Protein AF-A0A016TTK6-F1 (afdb_monomer)

Solvent-accessible surface area (backbone atoms only — not comparable to 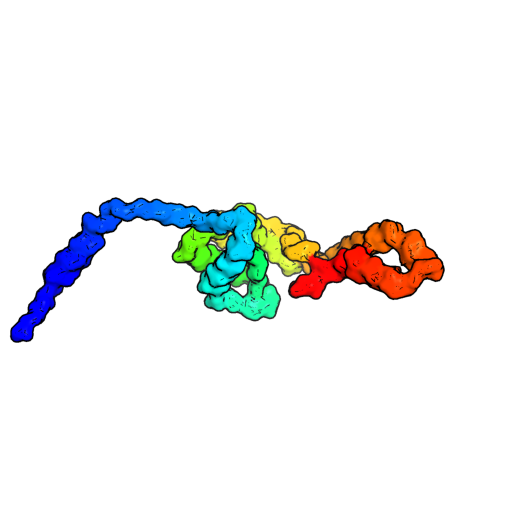full-atom values): 11763 Å² total; per-residue (Å²): 141,78,85,83,55,77,64,60,61,52,52,56,54,52,57,65,70,74,69,81,76,89,67,86,77,77,75,75,65,89,67,65,57,86,89,49,88,56,37,64,57,54,50,52,54,50,48,46,70,71,36,60,89,72,64,50,72,77,89,38,39,48,80,53,92,94,48,74,49,79,58,59,96,44,70,69,56,38,38,53,50,54,46,52,50,39,59,48,36,46,75,74,76,40,80,76,58,57,94,78,44,65,45,69,61,72,50,87,80,67,96,75,80,50,59,54,96,85,42,74,42,49,79,42,64,62,49,78,54,84,87,34,62,51,35,24,75,61,52,58,63,63,46,53,49,52,31,51,52,51,19,50,55,43,42,64,76,45,38,75,61,66,72,34,87,87,49,56,67,73,56,42,51,50,48,40,59,70,58,25,46,48,54,59,43,60,69,76,74,130

InterPro domains:
  IPR000477 Reverse transcriptase domain [PF00078] (32-104)
  IPR000477 Reverse transcriptase domain [PS50878] (1-130)
  IPR043128 Reverse transcriptase/Diguanylate cyclase domain [G3DSA:3.30.70.270] (6-109)
  IPR043502 DNA/RNA polymerase superfamily [SSF56672] (23-147)

Nearest PDB structures (foldseek):
  4b3p-assembly1_B  TM=3.416E-01  e=9.381E-02  Human immunodeficiency virus 1
  1lwf-assembly1_B  TM=3.401E-01  e=4.722E-01  Human immunodeficiency virus 1

Organism: NCBI:txid53326

pLDDT: mean 76.01, std 19.0, range [24.61, 95.94]

Radius of gyration: 26.48 Å; Cα contacts (8 Å, |Δi|>4): 141; chains: 1; bounding box: 95×48×54 Å

Foldseek 3Di:
DDDDDPVVVVVVVVVVVPPPDDDPPPPPPVPQPPPDPCSQVVQVVVCCVLCVVVDDDPPAWDDDRPDIDGDDPDLVVVLVSVQVSQVSCVVVVHHDPQAPDEDAAAADDDPDFHAHVNDTRHYDQWDADQNFIQGSPRDCVVVLVVLVVVLVVQCVVCVVQLVDPPHDPVVNVVSCVVTRVCSNCSPVPD

Structure (mmCIF, N/CA/C/O backbone):
data_AF-A0A016TTK6-F1
#
_entry.id   AF-A0A016TTK6-F1
#
loop_
_atom_site.group_PDB
_atom_site.id
_atom_site.type_symbol
_atom_site.label_atom_id
_atom_site.label_alt_id
_atom_site.label_comp_id
_atom_site.label_asym_id
_atom_site.label_entity_id
_atom_site.label_seq_id
_atom_site.pdbx_PDB_ins_code
_atom_site.Cartn_x
_atom_site.Cartn_y
_atom_site.Cartn_z
_atom_site.occupancy
_atom_site.B_iso_or_equiv
_atom_site.auth_seq_id
_atom_site.auth_comp_id
_atom_site.auth_asym_id
_atom_site.auth_atom_id
_atom_site.pdbx_PDB_model_num
ATOM 1 N N . MET A 1 1 ? -65.759 -17.285 -0.476 1.00 34.97 1 MET A N 1
ATOM 2 C CA . MET A 1 1 ? -65.028 -18.494 -0.915 1.00 34.97 1 MET A CA 1
ATOM 3 C C . MET A 1 1 ? -63.624 -18.065 -1.312 1.00 34.97 1 MET A C 1
ATOM 5 O O . MET A 1 1 ? -63.510 -17.327 -2.272 1.00 34.97 1 MET A O 1
ATOM 9 N N . GLY A 1 2 ? -62.535 -18.364 -0.618 1.00 39.97 2 GLY A N 1
ATOM 10 C CA . GLY A 1 2 ? -62.307 -18.887 0.724 1.00 39.97 2 GLY A CA 1
ATOM 11 C C . GLY A 1 2 ? -60.915 -18.378 1.120 1.00 39.97 2 GLY A C 1
ATOM 12 O O . GLY A 1 2 ? -59.979 -18.505 0.336 1.00 39.97 2 GLY A O 1
ATOM 13 N N . ALA A 1 3 ? -60.813 -17.704 2.264 1.00 37.66 3 ALA A N 1
ATOM 14 C CA . ALA A 1 3 ? -59.553 -17.188 2.781 1.00 37.66 3 ALA A CA 1
ATOM 15 C C . ALA A 1 3 ? -58.731 -18.362 3.329 1.00 37.66 3 ALA A C 1
ATOM 17 O O . ALA A 1 3 ? -59.183 -19.034 4.256 1.00 37.66 3 ALA A O 1
ATOM 18 N N . ALA A 1 4 ? -57.555 -18.617 2.753 1.00 43.00 4 ALA A N 1
ATOM 19 C CA . ALA A 1 4 ? -56.589 -19.548 3.326 1.00 43.00 4 ALA A CA 1
ATOM 20 C C . ALA A 1 4 ? -56.131 -18.991 4.681 1.00 43.00 4 ALA A C 1
ATOM 22 O O . ALA A 1 4 ? -55.687 -17.844 4.786 1.00 43.00 4 ALA A O 1
ATOM 23 N N . SER A 1 5 ? -56.322 -19.780 5.733 1.00 52.12 5 SER A N 1
ATOM 24 C CA . SER A 1 5 ? -56.024 -19.375 7.104 1.00 52.12 5 SER A CA 1
ATOM 25 C C . SER A 1 5 ? -54.513 -19.413 7.358 1.00 52.12 5 SER A C 1
ATOM 27 O O . SER A 1 5 ? -53.790 -20.229 6.787 1.00 52.12 5 SER A O 1
ATOM 29 N N . LEU A 1 6 ? -54.022 -18.544 8.248 1.00 48.81 6 LEU A N 1
ATOM 30 C CA . LEU A 1 6 ? -52.603 -18.410 8.622 1.00 48.81 6 LEU A CA 1
ATOM 31 C C . LEU A 1 6 ? -51.942 -19.727 9.100 1.00 48.81 6 LEU A C 1
ATOM 33 O O . LEU A 1 6 ? -50.715 -19.813 9.139 1.00 48.81 6 LEU A O 1
ATOM 37 N N . GLN A 1 7 ? -52.731 -20.763 9.403 1.00 49.50 7 GLN A N 1
ATOM 38 C CA . GLN A 1 7 ? -52.254 -22.112 9.716 1.00 49.50 7 GLN A CA 1
ATOM 39 C C . GLN A 1 7 ? -51.696 -22.866 8.493 1.00 49.50 7 GLN A C 1
ATOM 41 O O . GLN A 1 7 ? -50.654 -23.510 8.620 1.00 49.50 7 GLN A O 1
ATOM 46 N N . GLU A 1 8 ? -52.282 -22.723 7.298 1.00 47.78 8 GLU A N 1
ATOM 47 C CA . GLU A 1 8 ? -51.796 -23.405 6.080 1.00 47.78 8 GLU A CA 1
ATOM 48 C C . GLU A 1 8 ? -50.446 -22.842 5.599 1.00 47.78 8 GLU A C 1
ATOM 50 O O . GLU A 1 8 ? -49.564 -23.587 5.164 1.00 47.78 8 GLU A O 1
ATOM 55 N N . CYS A 1 9 ? -50.221 -21.533 5.760 1.00 48.06 9 CYS A N 1
ATOM 56 C CA . CYS A 1 9 ? -48.932 -20.904 5.451 1.00 48.06 9 CYS A CA 1
ATOM 57 C C . CYS A 1 9 ? -47.811 -21.357 6.405 1.00 48.06 9 CYS A C 1
ATOM 59 O O . CYS A 1 9 ? -46.649 -21.462 5.998 1.00 48.06 9 CYS A O 1
ATOM 61 N N . HIS A 1 10 ? -48.142 -21.667 7.663 1.00 47.47 10 HIS A N 1
ATOM 62 C CA . HIS A 1 10 ? -47.164 -22.137 8.643 1.00 47.47 10 HIS A CA 1
ATOM 63 C C . HIS A 1 10 ? -46.780 -23.611 8.413 1.00 47.47 10 HIS A C 1
ATOM 65 O O . HIS A 1 10 ? -45.607 -23.977 8.546 1.00 47.47 10 HIS A O 1
ATOM 71 N N . GLU A 1 11 ? -47.723 -24.448 7.967 1.00 46.72 11 GLU A N 1
ATOM 72 C CA . GLU A 1 11 ? -47.451 -25.844 7.599 1.00 46.72 11 GLU A CA 1
ATOM 73 C C . GLU A 1 11 ? -46.645 -25.977 6.298 1.00 46.72 11 GLU A C 1
ATOM 75 O O . GLU A 1 11 ? -45.729 -26.803 6.229 1.00 46.72 11 GLU A O 1
ATOM 80 N N . LEU A 1 12 ? -46.876 -25.115 5.300 1.00 48.19 12 LEU A N 1
ATOM 81 C CA . LEU A 1 12 ? -46.060 -25.076 4.077 1.00 48.19 12 LEU A CA 1
ATOM 82 C C . LEU A 1 12 ? -44.612 -24.625 4.351 1.00 48.19 12 LEU A C 1
ATOM 84 O O . LEU A 1 12 ? -43.673 -25.156 3.751 1.00 48.19 12 LEU A O 1
ATOM 88 N N . SER A 1 13 ? -44.405 -23.718 5.313 1.00 42.78 13 SER A N 1
ATOM 89 C CA . SER A 1 13 ? -43.069 -23.265 5.736 1.00 42.78 13 SER A CA 1
ATOM 90 C C . SER A 1 13 ? -42.308 -24.334 6.542 1.00 42.78 13 SER A C 1
ATOM 92 O O . SER A 1 13 ? -41.108 -24.546 6.341 1.00 42.78 13 SER A O 1
ATOM 94 N N . GLN A 1 14 ? -43.007 -25.102 7.388 1.00 44.16 14 GLN A N 1
ATOM 95 C CA . GLN A 1 14 ? -42.432 -26.237 8.129 1.00 44.16 14 GLN A CA 1
ATOM 96 C C . GLN A 1 14 ? -42.119 -27.438 7.219 1.00 44.16 14 GLN A C 1
ATOM 98 O O . GLN A 1 14 ? -41.091 -28.097 7.397 1.00 44.16 14 GLN A O 1
ATOM 103 N N . LYS A 1 15 ? -42.945 -27.702 6.196 1.00 43.34 15 LYS A N 1
ATOM 104 C CA . LYS A 1 15 ? -42.727 -28.805 5.243 1.00 43.34 15 LYS A CA 1
ATOM 105 C C . LYS A 1 15 ? -41.562 -28.535 4.283 1.00 43.34 15 LYS A C 1
ATOM 107 O O . LYS A 1 15 ? -40.856 -29.471 3.913 1.00 43.34 15 LYS A O 1
ATOM 112 N N . ARG A 1 16 ? -41.269 -27.263 3.977 1.00 38.03 16 ARG A N 1
ATOM 113 C CA . ARG A 1 16 ? -40.066 -26.854 3.225 1.00 38.03 16 ARG A CA 1
ATOM 114 C C . ARG A 1 16 ? -38.772 -26.959 4.047 1.00 38.03 16 ARG A C 1
ATOM 116 O O . ARG A 1 16 ? -37.702 -27.098 3.465 1.00 38.03 16 ARG A O 1
ATOM 123 N N . ARG A 1 17 ? -38.862 -26.960 5.387 1.00 41.47 17 ARG A N 1
ATOM 124 C CA . ARG A 1 17 ? -37.717 -27.125 6.308 1.00 41.47 17 ARG A CA 1
ATOM 125 C C . ARG A 1 17 ? -37.327 -28.578 6.610 1.00 41.47 17 ARG A C 1
ATOM 127 O O . ARG A 1 17 ? -36.250 -28.786 7.154 1.00 41.47 17 ARG A O 1
ATOM 134 N N . ARG A 1 18 ? -38.140 -29.587 6.266 1.00 40.16 18 ARG A N 1
ATOM 135 C CA . ARG A 1 18 ? -37.836 -31.005 6.577 1.00 40.16 18 ARG A CA 1
ATOM 136 C C . ARG A 1 18 ? -37.354 -31.860 5.403 1.00 40.16 18 ARG A C 1
ATOM 138 O O . ARG A 1 18 ? -37.115 -33.041 5.609 1.00 40.16 18 ARG A O 1
ATOM 145 N N . ASN A 1 19 ? -37.160 -31.291 4.212 1.00 34.53 19 ASN A N 1
ATOM 146 C CA . ASN A 1 19 ? -36.760 -32.065 3.026 1.00 34.53 19 ASN A CA 1
ATOM 147 C C . ASN A 1 19 ? -35.526 -31.518 2.282 1.00 34.53 19 ASN A C 1
ATOM 149 O O . ASN A 1 19 ? -35.377 -31.732 1.084 1.00 34.53 19 ASN A O 1
ATOM 153 N N . ILE A 1 20 ? -34.625 -30.833 2.996 1.00 41.88 20 ILE A N 1
ATOM 154 C CA . ILE A 1 20 ? -33.291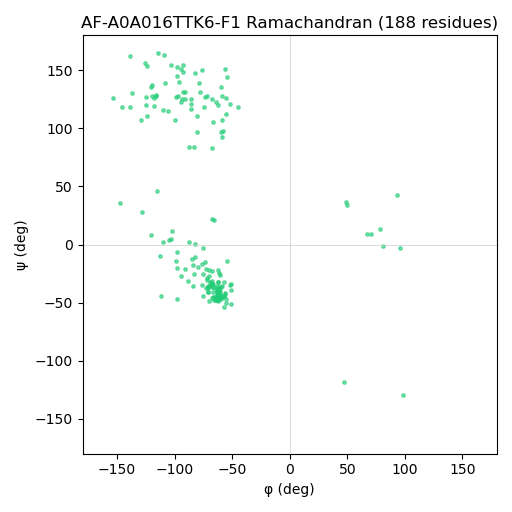 -30.447 2.492 1.00 41.88 20 ILE A CA 1
ATOM 155 C C . ILE A 1 20 ? -32.217 -31.174 3.317 1.00 41.88 20 ILE A C 1
ATOM 157 O O . ILE A 1 20 ? -31.246 -30.600 3.794 1.00 41.88 20 ILE A O 1
ATOM 161 N N . SER A 1 21 ? -32.418 -32.471 3.535 1.00 45.78 21 SER A N 1
ATOM 162 C CA . SER A 1 21 ? -31.330 -33.389 3.849 1.00 45.78 21 SER A CA 1
ATOM 163 C C . SER A 1 21 ? -31.269 -34.392 2.701 1.00 45.78 21 SER A C 1
ATOM 165 O O . SER A 1 21 ? -32.289 -34.964 2.327 1.00 45.78 21 SER A O 1
ATOM 167 N N . ARG A 1 22 ? -30.071 -34.578 2.132 1.00 40.69 22 ARG A N 1
ATOM 168 C CA . ARG A 1 22 ? -29.744 -35.386 0.932 1.00 40.69 22 ARG A CA 1
ATOM 169 C C . ARG A 1 22 ? -29.727 -34.665 -0.419 1.00 40.69 22 ARG A C 1
ATOM 171 O O . ARG A 1 22 ? -30.096 -35.238 -1.438 1.00 40.69 22 ARG A O 1
ATOM 178 N N . GLN A 1 23 ? -29.153 -33.471 -0.456 1.00 37.69 23 GLN A N 1
ATOM 179 C CA . GLN A 1 23 ? -28.288 -33.128 -1.587 1.00 37.69 23 GLN A CA 1
ATOM 180 C C . GLN A 1 23 ? -26.853 -33.111 -1.063 1.00 37.69 23 GLN A C 1
ATOM 182 O O . GLN A 1 23 ? -26.659 -32.683 0.079 1.00 37.69 23 GLN A O 1
ATOM 187 N N . PRO A 1 24 ? -25.858 -33.626 -1.807 1.00 29.09 24 PRO A N 1
ATOM 188 C CA . PRO A 1 24 ? -24.474 -33.412 -1.430 1.00 29.09 24 PRO A CA 1
ATOM 189 C C . PRO A 1 24 ? -24.276 -31.899 -1.411 1.00 29.09 24 PRO A C 1
ATOM 191 O O . PRO A 1 24 ? -24.304 -31.251 -2.456 1.00 29.09 24 PRO A O 1
ATOM 194 N N . CYS A 1 25 ? -24.160 -31.331 -0.208 1.00 32.59 25 CYS A N 1
ATOM 195 C CA . CYS A 1 25 ? -23.625 -29.997 -0.032 1.00 32.59 25 CYS A CA 1
ATOM 196 C C . CYS A 1 25 ? -22.235 -30.050 -0.652 1.00 32.59 25 CYS A C 1
ATOM 198 O O . CYS A 1 25 ? -21.294 -30.553 -0.040 1.00 32.59 25 CYS A O 1
ATOM 200 N N . LEU A 1 26 ? -2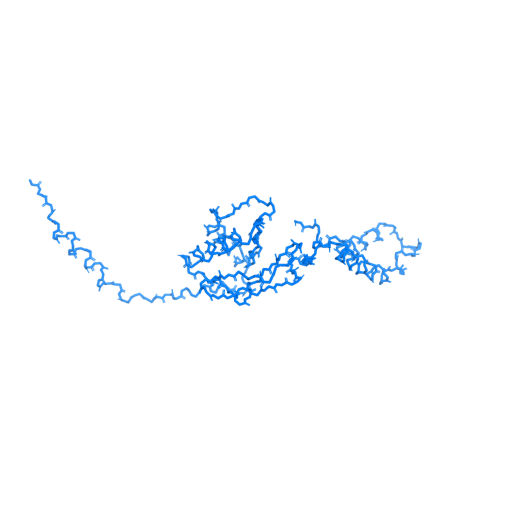2.132 -29.592 -1.898 1.00 26.84 26 LEU A N 1
ATOM 201 C CA . LEU A 1 26 ? -20.875 -29.140 -2.450 1.00 26.84 26 LEU A CA 1
ATOM 202 C C . LEU A 1 26 ? -20.459 -27.998 -1.535 1.00 26.84 26 LEU A C 1
ATOM 204 O O . LEU A 1 26 ? -20.983 -26.888 -1.597 1.00 26.84 26 LEU A O 1
ATOM 208 N N . MET A 1 27 ? -19.609 -28.353 -0.582 1.00 24.61 27 MET A N 1
ATOM 209 C CA . MET A 1 27 ? -18.861 -27.441 0.245 1.00 24.61 27 MET A CA 1
ATOM 210 C C . MET A 1 27 ? -18.040 -26.609 -0.738 1.00 24.61 27 MET A C 1
ATOM 212 O O . MET A 1 27 ? -16.987 -27.041 -1.191 1.00 24.61 27 MET A O 1
ATOM 216 N N . PHE A 1 28 ? -18.578 -25.458 -1.150 1.00 25.95 28 PHE A N 1
ATOM 217 C CA . PHE A 1 28 ? -17.794 -24.414 -1.789 1.00 25.95 28 PHE A CA 1
ATOM 218 C C . PHE A 1 28 ? -16.855 -23.894 -0.703 1.00 25.95 28 PHE A C 1
ATOM 220 O O . PHE A 1 28 ? -17.151 -22.939 0.012 1.00 25.95 28 PHE A O 1
ATOM 227 N N . THR A 1 29 ? -15.739 -24.595 -0.520 1.00 30.48 29 THR A N 1
ATOM 228 C CA . THR A 1 29 ? -14.529 -23.981 -0.007 1.00 30.48 29 THR A CA 1
ATOM 229 C C . THR A 1 29 ? -14.286 -22.769 -0.895 1.00 30.48 29 THR A C 1
ATOM 231 O O . THR A 1 29 ? -14.176 -22.882 -2.112 1.00 30.48 29 THR A O 1
ATOM 234 N N . TRP A 1 30 ? -14.253 -21.585 -0.300 1.00 40.53 30 TRP A N 1
ATOM 235 C CA . TRP A 1 30 ? -13.949 -20.307 -0.950 1.00 40.53 30 TRP A CA 1
ATOM 236 C C . TRP A 1 30 ? -12.495 -20.237 -1.465 1.00 40.53 30 TRP A C 1
ATOM 238 O O . TRP A 1 30 ? -11.953 -19.169 -1.731 1.00 40.53 30 TRP A O 1
ATOM 248 N N . GLU A 1 31 ? -11.861 -21.389 -1.661 1.00 40.06 31 GLU A N 1
ATOM 249 C CA . GLU A 1 31 ? -10.554 -21.548 -2.260 1.00 40.06 31 GLU A CA 1
ATOM 250 C C . GLU A 1 31 ? -10.732 -21.538 -3.772 1.00 40.06 31 GLU A C 1
ATOM 252 O O . GLU A 1 31 ? -10.864 -22.556 -4.452 1.00 40.06 31 GLU A O 1
ATOM 257 N N . VAL A 1 32 ? -10.780 -20.323 -4.299 1.00 57.81 32 VAL A N 1
ATOM 258 C CA . VAL A 1 32 ? -10.555 -20.055 -5.708 1.00 57.81 32 VAL A CA 1
ATOM 259 C C . VAL A 1 32 ? -9.320 -20.861 -6.152 1.00 57.81 32 VAL A C 1
ATOM 261 O O . VAL A 1 32 ? -8.233 -20.678 -5.605 1.00 57.81 32 VAL A O 1
ATOM 264 N N . HIS A 1 33 ? -9.487 -21.786 -7.107 1.00 59.31 33 HIS A N 1
ATOM 265 C CA . HIS A 1 33 ? -8.430 -22.723 -7.505 1.00 59.31 33 HIS A CA 1
ATOM 266 C C . HIS A 1 33 ? -7.175 -21.943 -7.916 1.00 59.31 33 HIS A C 1
ATOM 268 O O . HIS A 1 33 ? -7.187 -21.233 -8.934 1.00 59.31 33 HIS A O 1
ATOM 274 N N . GLN A 1 34 ? -6.101 -22.051 -7.126 1.00 61.09 34 GLN A N 1
ATOM 275 C CA . GLN A 1 34 ? -4.823 -21.434 -7.470 1.00 61.09 34 GLN A CA 1
ATOM 276 C C . GLN A 1 34 ? -4.360 -22.002 -8.819 1.00 61.09 34 GLN A C 1
ATOM 278 O O . GLN A 1 34 ? -4.375 -23.213 -9.041 1.00 61.09 34 GLN A O 1
ATOM 283 N N . GLY A 1 35 ? -4.035 -21.118 -9.764 1.00 70.19 35 GLY A N 1
ATOM 284 C CA . GLY A 1 35 ? -3.620 -21.491 -11.122 1.00 70.19 35 GLY A CA 1
ATOM 285 C C . GLY A 1 35 ? -4.717 -21.479 -12.194 1.00 70.19 35 GLY A C 1
ATOM 286 O O . GLY A 1 35 ? -4.403 -21.685 -13.363 1.00 70.19 35 GLY A O 1
ATOM 287 N N . SER A 1 36 ? -5.981 -21.196 -11.858 1.00 81.44 36 SER A N 1
ATOM 288 C CA . SER A 1 36 ? -6.994 -20.888 -12.881 1.00 81.44 36 SER A CA 1
ATOM 289 C C . SER A 1 36 ? -6.849 -19.442 -13.376 1.00 81.44 36 SER A C 1
ATOM 291 O O . SER A 1 36 ? -6.643 -18.521 -12.590 1.00 81.44 36 SER A O 1
ATOM 293 N N . ALA A 1 37 ? -6.990 -19.224 -14.687 1.00 81.38 37 ALA A N 1
ATOM 294 C CA . ALA A 1 37 ? -6.929 -17.886 -15.283 1.00 81.38 37 ALA A CA 1
ATOM 295 C C . ALA A 1 37 ? -8.152 -17.010 -14.937 1.00 81.38 37 ALA A C 1
ATOM 297 O O . ALA A 1 37 ? -8.072 -15.788 -15.001 1.00 81.38 37 ALA A O 1
ATOM 298 N N . LEU A 1 38 ? -9.281 -17.625 -14.561 1.00 84.50 38 LEU A N 1
ATOM 299 C CA . LEU A 1 38 ? -10.528 -16.921 -14.218 1.00 84.50 38 LEU A CA 1
ATOM 300 C C . LEU A 1 38 ? -10.631 -16.581 -12.732 1.00 84.50 38 LEU A C 1
ATOM 302 O O . LEU A 1 38 ? -11.374 -15.685 -12.343 1.00 84.50 38 LEU A O 1
ATOM 306 N N . SER A 1 39 ? -9.870 -17.297 -11.912 1.00 83.50 39 SER A N 1
ATOM 307 C CA . SER A 1 39 ? -9.818 -17.152 -10.465 1.00 83.50 39 SER A CA 1
ATOM 308 C C . SER A 1 39 ? -9.595 -15.700 -9.999 1.00 83.50 39 SER A C 1
ATOM 310 O O . SER A 1 39 ? -10.415 -15.208 -9.221 1.00 83.50 39 SER A O 1
ATOM 312 N N . PRO A 1 40 ? -8.584 -14.961 -10.507 1.00 81.69 40 PRO A N 1
ATOM 313 C CA . PRO A 1 40 ? -8.381 -13.561 -10.127 1.00 81.69 40 PRO A CA 1
ATOM 314 C C . PRO A 1 40 ? -9.542 -12.652 -10.543 1.00 81.69 40 PRO A C 1
ATOM 316 O O . PRO A 1 40 ? -9.933 -11.766 -9.792 1.00 81.69 40 PRO A O 1
ATOM 319 N N . PHE A 1 41 ? -10.124 -12.883 -11.723 1.00 82.06 41 PHE A N 1
ATOM 320 C CA . PHE A 1 41 ? -11.225 -12.066 -12.232 1.00 82.06 41 PHE A CA 1
ATOM 321 C C . PHE A 1 41 ? -12.491 -12.223 -11.383 1.00 82.06 41 PHE A C 1
ATOM 323 O O . PHE A 1 41 ? -13.112 -11.232 -11.005 1.00 82.06 41 PHE A O 1
ATOM 330 N N . LEU A 1 42 ? -12.844 -13.462 -11.030 1.00 84.62 42 LEU A N 1
ATOM 331 C CA . LEU A 1 42 ? -13.986 -13.736 -10.157 1.00 84.62 42 LEU A CA 1
ATOM 332 C C . LEU A 1 42 ? -13.783 -13.141 -8.764 1.00 84.62 42 LEU A C 1
ATOM 334 O O . LEU A 1 42 ? -14.711 -12.562 -8.207 1.00 84.62 42 LEU A O 1
ATOM 338 N N . PHE A 1 43 ? -12.565 -13.239 -8.231 1.00 82.12 43 PHE A N 1
ATOM 339 C CA . PHE A 1 43 ? -12.225 -12.641 -6.948 1.00 82.12 43 PHE A CA 1
ATOM 340 C C . PHE A 1 43 ? -12.392 -11.113 -6.967 1.00 82.12 43 PHE A C 1
ATOM 342 O O . PHE A 1 43 ? -13.034 -10.566 -6.074 1.00 82.12 43 PHE A O 1
ATOM 349 N N . ILE A 1 44 ? -11.908 -10.435 -8.015 1.00 82.81 44 ILE A N 1
ATOM 350 C CA . ILE A 1 44 ? -12.082 -8.983 -8.186 1.00 82.81 44 ILE A CA 1
ATOM 351 C C . ILE A 1 44 ? -13.568 -8.609 -8.245 1.00 82.81 44 ILE A C 1
ATOM 353 O O . ILE A 1 44 ? -13.979 -7.684 -7.554 1.00 82.81 44 ILE A O 1
ATOM 357 N N . LEU A 1 45 ? -14.390 -9.339 -9.008 1.00 84.00 45 LEU A N 1
ATOM 358 C CA . LEU A 1 45 ? -15.834 -9.076 -9.086 1.00 84.00 45 LEU A CA 1
ATOM 359 C C . LEU A 1 45 ? -16.543 -9.256 -7.738 1.00 84.00 45 LEU A C 1
ATOM 361 O O . LEU A 1 45 ? -17.407 -8.458 -7.377 1.00 84.00 45 LEU A O 1
ATOM 365 N N . CYS A 1 46 ? -16.186 -10.299 -6.986 1.00 84.25 46 CYS A N 1
ATOM 366 C CA . CYS A 1 46 ? -16.710 -10.499 -5.640 1.00 84.25 46 CYS A CA 1
ATOM 367 C C . CYS A 1 46 ? -16.302 -9.348 -4.718 1.00 84.25 46 CYS A C 1
ATOM 369 O O . CYS A 1 46 ? -17.160 -8.788 -4.039 1.00 84.25 46 CYS A O 1
ATOM 371 N N . MET A 1 47 ? -15.024 -8.965 -4.721 1.00 85.31 47 MET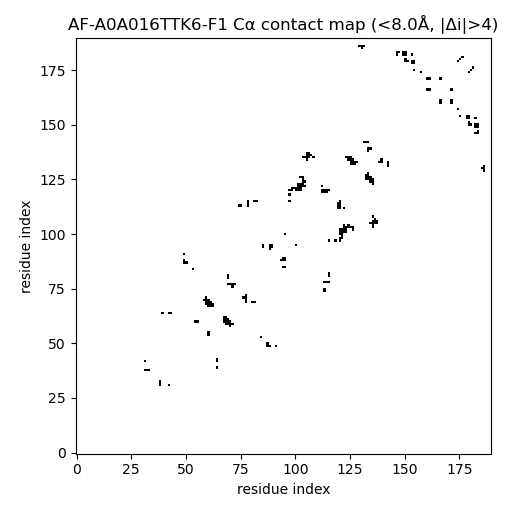 A N 1
ATOM 372 C CA . MET A 1 47 ? -14.542 -7.860 -3.896 1.00 85.31 47 MET A CA 1
ATOM 373 C C . MET A 1 47 ? -15.199 -6.533 -4.273 1.00 85.31 47 MET A C 1
ATOM 375 O O . MET A 1 47 ? -15.557 -5.776 -3.375 1.00 85.31 47 MET A O 1
ATOM 379 N N . ASP A 1 48 ? -15.440 -6.269 -5.556 1.00 82.94 48 ASP A N 1
ATOM 380 C CA . ASP A 1 48 ? -16.155 -5.076 -6.020 1.00 82.94 48 ASP A CA 1
ATOM 381 C C . ASP A 1 48 ? -17.597 -5.035 -5.486 1.00 82.94 48 ASP A C 1
ATOM 383 O O . ASP A 1 48 ? -18.018 -4.048 -4.886 1.00 82.94 48 ASP A O 1
ATOM 387 N N . ALA A 1 49 ? -18.327 -6.153 -5.560 1.00 84.19 49 ALA A N 1
ATOM 388 C CA . ALA A 1 49 ? -19.679 -6.252 -5.005 1.00 84.19 49 ALA A CA 1
ATOM 389 C C . ALA A 1 49 ? -19.718 -6.110 -3.469 1.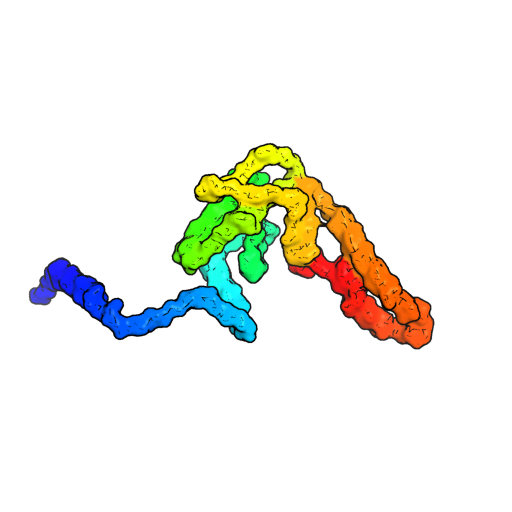00 84.19 49 ALA A C 1
ATOM 391 O O . ALA A 1 49 ? -20.644 -5.515 -2.912 1.00 84.19 49 ALA A O 1
ATOM 392 N N . VAL A 1 50 ? -18.719 -6.651 -2.765 1.00 84.75 50 VAL A N 1
ATOM 393 C CA . VAL A 1 50 ? -18.622 -6.556 -1.299 1.00 84.75 50 VAL A CA 1
ATOM 394 C C . VAL A 1 50 ? -18.280 -5.132 -0.866 1.00 84.75 50 VAL A C 1
ATOM 396 O O . VAL A 1 50 ? -18.849 -4.634 0.111 1.00 84.75 50 VAL A O 1
ATOM 399 N N . SER A 1 51 ? -17.380 -4.474 -1.595 1.00 82.75 51 SER A N 1
ATOM 400 C CA . SER A 1 51 ? -16.808 -3.180 -1.223 1.00 82.75 51 SER A CA 1
ATOM 401 C C . SER A 1 51 ? -17.465 -1.970 -1.882 1.00 82.75 51 SER A C 1
ATOM 403 O O . SER A 1 51 ? -17.141 -0.859 -1.480 1.00 82.75 51 SER A O 1
ATOM 405 N N . GLY A 1 52 ? -18.397 -2.135 -2.825 1.00 79.69 52 GLY A N 1
ATOM 406 C CA . GLY A 1 52 ? -18.968 -1.027 -3.606 1.00 79.69 52 GLY A CA 1
ATOM 407 C C . GLY A 1 52 ? -19.508 0.149 -2.778 1.00 79.69 52 GLY A C 1
ATOM 408 O O . GLY A 1 52 ? -19.325 1.299 -3.160 1.00 79.69 52 GLY A O 1
ATOM 409 N N . ASP A 1 53 ? -20.086 -0.121 -1.603 1.00 78.44 53 ASP A N 1
ATOM 410 C CA . ASP A 1 53 ? -20.604 0.914 -0.688 1.00 78.44 53 ASP A CA 1
ATOM 411 C C . ASP A 1 53 ? -19.520 1.518 0.228 1.00 78.44 53 ASP A C 1
ATOM 413 O O . ASP A 1 53 ? -19.719 2.565 0.844 1.00 78.44 53 ASP A O 1
ATOM 417 N N . LEU A 1 54 ? -18.387 0.826 0.368 1.00 76.69 54 LEU A N 1
ATOM 418 C CA . LEU A 1 54 ? -17.253 1.232 1.196 1.00 76.69 54 LEU A CA 1
ATOM 419 C C . LEU A 1 54 ? -16.200 1.989 0.392 1.00 76.69 54 LEU A C 1
ATOM 421 O O . LEU A 1 54 ? -15.485 2.799 0.981 1.00 76.69 54 LEU A O 1
ATOM 425 N N . GLN A 1 55 ? -16.091 1.739 -0.914 1.00 70.88 55 GLN A N 1
ATOM 426 C CA . GLN A 1 55 ? -15.135 2.394 -1.799 1.00 70.88 55 GLN A CA 1
ATOM 427 C C . GLN A 1 55 ? -15.406 3.907 -1.858 1.00 70.88 55 GLN A C 1
ATOM 429 O O . GLN A 1 55 ? -16.474 4.368 -2.258 1.00 70.88 55 GLN A O 1
ATOM 434 N N . SER A 1 56 ? -14.410 4.701 -1.467 1.00 70.12 56 SER A N 1
ATOM 435 C CA . SER A 1 56 ? -14.385 6.156 -1.642 1.00 70.12 56 SER A CA 1
ATOM 436 C C . SER A 1 56 ? -13.356 6.529 -2.706 1.00 70.12 56 SER A C 1
ATOM 438 O O . SER A 1 56 ? -12.470 5.737 -3.016 1.00 70.12 56 SER A O 1
ATOM 440 N N . LYS A 1 57 ? -13.426 7.752 -3.248 1.00 63.00 57 LYS A N 1
ATOM 441 C CA . LYS A 1 57 ? -12.428 8.225 -4.224 1.00 63.00 57 LYS A CA 1
ATOM 442 C C . LYS A 1 57 ? -10.997 8.095 -3.661 1.00 63.00 57 LYS A C 1
ATOM 444 O O . LYS A 1 57 ? -10.812 8.340 -2.470 1.00 63.00 57 LYS A O 1
ATOM 449 N N . PRO A 1 58 ? -9.986 7.764 -4.481 1.00 58.44 58 PRO A N 1
ATOM 450 C CA . PRO A 1 58 ? -8.586 7.831 -4.064 1.00 58.44 58 PRO A CA 1
ATOM 451 C C . PRO A 1 58 ? -8.232 9.242 -3.561 1.00 58.44 58 PRO A C 1
ATOM 453 O O . PRO A 1 58 ? -8.833 10.213 -4.038 1.00 58.44 58 PRO A O 1
ATOM 456 N N . PRO A 1 59 ? -7.273 9.398 -2.629 1.00 54.75 59 PRO A N 1
ATOM 457 C CA . PRO A 1 59 ? -6.320 8.403 -2.107 1.00 54.75 59 PRO A CA 1
ATOM 458 C C . PRO A 1 59 ? -6.813 7.550 -0.920 1.00 54.75 59 PRO A C 1
ATOM 460 O O . PRO A 1 59 ? -6.048 6.763 -0.378 1.00 54.75 59 PRO A O 1
ATOM 463 N N . TRP A 1 60 ? -8.061 7.717 -0.475 1.00 61.56 60 TRP A N 1
ATOM 464 C CA . TRP A 1 60 ? -8.475 7.304 0.875 1.00 61.56 60 TRP A CA 1
ATOM 465 C C . TRP A 1 60 ? -8.759 5.801 1.034 1.00 61.56 60 TRP A C 1
ATOM 467 O O . TRP A 1 60 ? -8.749 5.308 2.161 1.00 61.56 60 TRP A O 1
ATOM 477 N N . LYS A 1 61 ? -9.005 5.072 -0.069 1.00 69.19 61 LYS A N 1
ATOM 478 C CA . LYS A 1 61 ? -9.201 3.611 -0.083 1.00 69.19 61 LYS A CA 1
ATOM 479 C C . LYS A 1 61 ? -8.636 3.001 -1.370 1.00 69.19 61 LYS A C 1
ATOM 481 O O . LYS A 1 61 ? -9.102 3.352 -2.454 1.00 69.19 61 LYS A O 1
ATOM 486 N N . LEU A 1 62 ? -7.647 2.114 -1.255 1.00 65.06 62 LEU A N 1
ATOM 487 C CA . LEU A 1 62 ? -7.061 1.374 -2.381 1.00 65.06 62 LEU A CA 1
ATOM 488 C C . LEU A 1 62 ? -7.328 -0.118 -2.188 1.00 65.06 62 LEU A C 1
ATOM 490 O O . LEU A 1 62 ? -7.053 -0.663 -1.123 1.00 65.06 62 LEU A O 1
ATOM 494 N N . LEU A 1 63 ? -7.880 -0.761 -3.214 1.00 67.00 63 LEU A N 1
ATOM 495 C CA . LEU A 1 63 ? -8.117 -2.199 -3.241 1.00 67.00 63 LEU A CA 1
ATOM 496 C C . LEU A 1 63 ? -7.151 -2.819 -4.251 1.00 67.00 63 LEU A C 1
ATOM 498 O O . LEU A 1 63 ? -7.243 -2.524 -5.445 1.00 67.00 63 LEU A O 1
ATOM 502 N N . HIS A 1 64 ? -6.241 -3.672 -3.788 1.00 68.44 64 HIS A N 1
ATOM 503 C CA . HIS A 1 64 ? -5.361 -4.434 -4.664 1.00 68.44 64 HIS A CA 1
ATOM 504 C C . HIS A 1 64 ? -5.400 -5.913 -4.314 1.00 68.44 64 HIS A C 1
ATOM 506 O O . HIS A 1 64 ? -4.829 -6.333 -3.315 1.00 68.44 64 HIS A O 1
ATOM 512 N N . ALA A 1 65 ? -6.044 -6.707 -5.173 1.00 73.44 65 ALA A N 1
ATOM 513 C CA . ALA A 1 65 ? -6.283 -8.119 -4.901 1.00 73.44 65 ALA A CA 1
ATOM 514 C C . ALA A 1 65 ? -6.836 -8.299 -3.471 1.00 73.44 65 ALA A C 1
ATOM 516 O O . ALA A 1 65 ? -7.923 -7.796 -3.181 1.00 73.44 65 ALA A O 1
ATOM 517 N N . ASP A 1 66 ? -6.123 -9.022 -2.612 1.00 74.00 66 ASP A N 1
ATOM 518 C CA . ASP A 1 66 ? -6.489 -9.309 -1.227 1.00 74.00 66 ASP A CA 1
ATOM 519 C C . ASP A 1 66 ? -6.146 -8.196 -0.221 1.00 74.00 66 ASP A C 1
ATOM 521 O O . ASP A 1 66 ? -6.653 -8.234 0.902 1.00 74.00 66 ASP A O 1
ATOM 525 N N . ASP A 1 67 ? -5.369 -7.187 -0.617 1.00 77.81 67 ASP A N 1
ATOM 526 C CA . ASP A 1 67 ? -4.973 -6.074 0.243 1.00 77.81 67 ASP A CA 1
ATOM 527 C C . ASP A 1 67 ? -5.933 -4.878 0.109 1.00 77.81 67 ASP A C 1
ATOM 529 O O . ASP A 1 67 ? -6.257 -4.406 -0.987 1.00 77.81 67 ASP A O 1
ATOM 533 N N . VAL A 1 68 ? -6.382 -4.361 1.258 1.00 79.50 68 VAL A N 1
ATOM 534 C CA . VAL A 1 68 ? -7.188 -3.137 1.364 1.00 79.50 68 VAL A CA 1
ATOM 535 C C . VAL A 1 68 ? -6.418 -2.111 2.180 1.00 79.50 68 VAL A C 1
ATOM 537 O O . VAL A 1 68 ? -6.145 -2.330 3.360 1.00 79.50 68 VAL A O 1
ATOM 540 N N . VAL A 1 69 ? -6.117 -0.966 1.575 1.00 83.12 69 VAL A N 1
ATOM 541 C CA . VAL A 1 69 ? -5.520 0.179 2.266 1.00 83.12 69 VAL A CA 1
ATOM 542 C C . VAL A 1 69 ? -6.622 1.174 2.596 1.00 83.12 69 VAL A C 1
ATOM 544 O O . VAL A 1 69 ? -7.364 1.595 1.710 1.00 83.12 69 VAL A O 1
ATOM 547 N N . VAL A 1 70 ? -6.717 1.565 3.866 1.00 85.50 70 VAL A N 1
ATOM 548 C CA . VAL A 1 70 ? -7.651 2.583 4.363 1.00 85.50 70 VAL A CA 1
ATOM 549 C C . VAL A 1 70 ? -6.843 3.719 4.975 1.00 85.50 70 VAL A C 1
ATOM 551 O O . VAL A 1 70 ? -5.995 3.484 5.832 1.00 85.50 70 VAL A O 1
ATOM 554 N N . ALA A 1 71 ? -7.118 4.951 4.554 1.00 85.44 71 ALA A N 1
ATOM 555 C CA . ALA A 1 71 ? -6.514 6.151 5.118 1.00 85.44 71 ALA A CA 1
ATOM 556 C C . ALA A 1 71 ? -7.594 7.067 5.703 1.00 85.44 71 ALA A C 1
ATOM 558 O O . ALA A 1 71 ? -8.637 7.291 5.088 1.00 85.44 71 ALA A O 1
ATOM 559 N N . ALA A 1 72 ? -7.324 7.621 6.883 1.00 86.94 72 ALA A N 1
ATOM 560 C CA . ALA A 1 72 ? -8.192 8.576 7.562 1.00 86.94 72 ALA A CA 1
ATOM 561 C C . ALA A 1 72 ? -7.362 9.696 8.200 1.00 86.94 72 ALA A C 1
ATOM 563 O O . ALA A 1 72 ? -6.149 9.556 8.368 1.00 86.94 72 ALA A O 1
ATOM 564 N N . SER A 1 73 ? -8.010 10.813 8.541 1.00 86.75 73 SER A N 1
ATOM 565 C CA . SER A 1 73 ? -7.315 11.969 9.131 1.00 86.75 73 SER A CA 1
ATOM 566 C C . SER A 1 73 ? -7.118 11.810 10.634 1.00 86.75 73 SER A C 1
ATOM 568 O O . SER A 1 73 ? -6.206 12.404 11.207 1.00 86.75 73 SER A O 1
ATOM 570 N N . THR A 1 74 ? -7.978 11.017 11.274 1.00 86.12 74 THR A N 1
ATOM 571 C CA . THR A 1 74 ? -7.918 10.724 12.705 1.00 86.12 74 THR A CA 1
ATOM 572 C C . THR A 1 74 ? -7.890 9.222 12.952 1.00 86.12 74 THR A C 1
ATOM 574 O O . THR A 1 74 ? -8.332 8.409 12.134 1.00 86.12 74 THR A O 1
ATOM 577 N N . ARG A 1 75 ? -7.362 8.845 14.113 1.00 87.88 75 ARG A N 1
ATOM 578 C CA . ARG A 1 75 ? -7.272 7.451 14.544 1.00 87.88 75 ARG A CA 1
ATOM 579 C C . ARG A 1 75 ? -8.657 6.857 14.799 1.00 87.88 75 ARG A C 1
ATOM 581 O O . ARG A 1 75 ? -8.905 5.700 14.476 1.00 87.88 75 ARG A O 1
ATOM 588 N N . GLU A 1 76 ? -9.571 7.662 15.327 1.00 89.56 76 GLU A N 1
ATOM 589 C CA . GLU A 1 76 ? -10.951 7.283 15.617 1.00 89.56 76 GLU A CA 1
ATOM 590 C C . GLU A 1 76 ? -11.733 7.011 14.322 1.00 89.56 76 GLU A C 1
ATOM 592 O O . GLU A 1 76 ? -12.479 6.033 14.237 1.00 89.56 76 GLU A O 1
ATOM 597 N N . GLU A 1 77 ? -11.521 7.832 13.286 1.00 90.25 77 GLU A N 1
ATOM 598 C CA . GLU A 1 77 ? -12.051 7.576 11.943 1.00 90.25 77 GLU A CA 1
ATOM 599 C C . GLU A 1 77 ? -11.471 6.294 11.345 1.00 90.25 77 GLU A C 1
ATOM 601 O O . GLU A 1 77 ? -12.231 5.472 10.831 1.00 90.25 77 GLU A O 1
ATOM 606 N N . LEU A 1 78 ? -10.151 6.090 11.453 1.00 90.06 78 LEU A N 1
ATOM 607 C CA . LEU A 1 78 ? -9.496 4.884 10.944 1.00 90.06 78 LEU A CA 1
ATOM 608 C C . LEU A 1 78 ? -10.054 3.625 11.615 1.00 90.06 78 LEU A C 1
ATOM 610 O O . LEU A 1 78 ? -10.418 2.672 10.930 1.00 90.06 78 LEU A O 1
ATOM 614 N N . GLN A 1 79 ? -10.188 3.633 12.943 1.00 92.50 79 GLN A N 1
ATOM 615 C CA . GLN A 1 79 ? -10.753 2.515 13.695 1.00 92.50 79 GLN A CA 1
ATOM 616 C C . GLN A 1 79 ? -12.190 2.206 13.256 1.00 92.50 79 GLN A C 1
ATOM 618 O O . GLN A 1 79 ? -12.539 1.046 13.033 1.00 92.50 79 GLN A O 1
ATOM 623 N N . LYS A 1 80 ? -13.021 3.241 13.091 1.00 91.62 80 LYS A N 1
ATOM 624 C CA . LYS A 1 80 ? -14.406 3.090 12.630 1.00 91.62 80 LYS A CA 1
ATOM 625 C C . LYS A 1 80 ? -14.477 2.498 11.221 1.00 91.62 80 LYS A C 1
ATOM 627 O O . LYS A 1 80 ? -15.316 1.637 10.966 1.00 91.62 80 LYS A O 1
ATOM 632 N N . GLU A 1 81 ? -13.614 2.950 10.317 1.00 89.25 81 GLU A N 1
ATOM 633 C CA . GLU A 1 81 ? -13.545 2.440 8.949 1.00 89.25 81 GLU A CA 1
ATOM 634 C C . GLU A 1 81 ? -13.090 0.978 8.914 1.00 89.25 81 GLU A C 1
ATOM 636 O O . GLU A 1 81 ? -13.754 0.149 8.295 1.00 89.25 81 GLU A O 1
ATOM 641 N N . VAL A 1 82 ? -12.017 0.622 9.627 1.00 90.38 82 VAL A N 1
ATOM 642 C CA . VAL A 1 82 ? -11.526 -0.766 9.681 1.00 90.38 82 VAL A CA 1
ATOM 643 C C . VAL A 1 82 ? -12.580 -1.703 10.281 1.00 90.38 82 VAL A C 1
ATOM 645 O O . VAL A 1 82 ? -12.784 -2.802 9.761 1.00 90.38 82 VAL A O 1
ATOM 648 N N . GLN A 1 83 ? -13.317 -1.264 11.308 1.00 91.94 83 GLN A N 1
ATOM 649 C CA . GLN A 1 83 ? -14.430 -2.040 11.858 1.00 91.94 83 GLN A CA 1
ATOM 650 C C . GLN A 1 83 ? -15.558 -2.217 10.829 1.00 91.94 83 GLN A C 1
ATOM 652 O O . GLN A 1 83 ? -16.042 -3.329 10.633 1.00 91.94 83 GLN A O 1
ATOM 657 N N . ALA A 1 84 ? -15.938 -1.158 10.107 1.00 90.69 84 ALA A N 1
ATOM 658 C CA . ALA A 1 84 ? -16.964 -1.244 9.067 1.00 90.69 84 ALA A CA 1
ATOM 659 C C . ALA A 1 84 ? -16.569 -2.208 7.932 1.00 90.69 84 ALA A C 1
ATOM 661 O O . ALA A 1 84 ? -17.414 -2.957 7.431 1.00 90.69 84 ALA A O 1
ATOM 662 N N . TRP A 1 85 ? -15.287 -2.220 7.553 1.00 88.62 85 TRP A N 1
ATOM 663 C CA . TRP A 1 85 ? -14.729 -3.183 6.603 1.00 88.62 85 TRP A CA 1
ATOM 664 C C . TRP A 1 85 ? -14.808 -4.609 7.128 1.00 88.62 85 TRP A C 1
ATOM 666 O O . TRP A 1 85 ? -15.287 -5.489 6.412 1.00 88.62 85 TRP A O 1
ATOM 676 N N . LYS A 1 86 ? -14.400 -4.841 8.376 1.00 90.25 86 LYS A N 1
ATOM 677 C CA . LYS A 1 86 ? -14.500 -6.155 9.013 1.00 90.25 86 LYS A CA 1
ATOM 678 C C . LYS A 1 86 ? -15.942 -6.668 9.024 1.00 90.25 86 LYS A C 1
ATOM 680 O O . LYS A 1 86 ? -16.202 -7.744 8.489 1.00 90.25 86 LYS A O 1
ATOM 685 N N . ASP A 1 87 ? -16.880 -5.877 9.539 1.00 90.75 87 ASP A N 1
ATOM 686 C CA . ASP A 1 87 ? -18.294 -6.254 9.636 1.00 90.75 87 ASP A CA 1
ATOM 687 C C . ASP A 1 87 ? -18.915 -6.495 8.248 1.00 90.75 87 ASP A C 1
ATOM 689 O O . ASP A 1 87 ? -19.834 -7.300 8.067 1.00 90.75 87 ASP A O 1
ATOM 693 N N . ARG A 1 88 ? -18.450 -5.769 7.222 1.00 88.62 88 ARG A N 1
ATOM 694 C CA . ARG A 1 88 ? -18.867 -6.001 5.835 1.00 88.62 88 ARG A CA 1
ATOM 695 C C . ARG A 1 88 ? -18.301 -7.307 5.300 1.00 88.62 88 ARG A C 1
ATOM 697 O O . ARG A 1 88 ? -19.080 -8.082 4.764 1.00 88.62 88 ARG A O 1
ATOM 704 N N . LEU A 1 89 ? -17.008 -7.567 5.458 1.00 88.00 89 LEU A N 1
ATOM 705 C CA . LEU A 1 89 ? -16.375 -8.804 5.001 1.00 88.00 89 LEU A CA 1
ATOM 706 C C . LEU A 1 89 ? -17.032 -10.033 5.646 1.00 88.00 89 LEU A C 1
ATOM 708 O O . LEU A 1 89 ? -17.406 -10.971 4.940 1.00 88.00 89 LEU A O 1
ATOM 712 N N . GLU A 1 90 ? -17.285 -9.986 6.956 1.00 90.88 90 GLU A N 1
ATOM 713 C CA . GLU A 1 90 ? -17.899 -11.097 7.692 1.00 90.88 90 GLU A CA 1
ATOM 714 C C . GLU A 1 90 ? -19.323 -11.406 7.218 1.00 90.88 90 GLU A C 1
ATOM 716 O O . GLU A 1 90 ? -19.694 -12.576 7.104 1.00 90.88 90 GLU A O 1
ATOM 721 N N . ARG A 1 91 ? -20.105 -10.385 6.833 1.00 89.81 91 ARG A N 1
ATOM 722 C CA . ARG A 1 91 ? -21.444 -10.579 6.238 1.00 89.81 91 ARG A CA 1
ATOM 723 C C . ARG A 1 91 ? -21.427 -11.383 4.939 1.00 89.81 91 ARG A C 1
ATOM 725 O O . ARG A 1 91 ? -22.429 -12.016 4.617 1.00 89.81 91 ARG A O 1
ATOM 732 N N . TYR A 1 92 ? -20.314 -11.368 4.211 1.00 86.62 92 TYR A N 1
ATOM 733 C CA . TYR A 1 92 ? -20.119 -12.136 2.978 1.00 86.62 92 TYR A CA 1
ATOM 734 C C . TYR A 1 92 ? -19.265 -13.395 3.200 1.00 86.62 92 TYR A C 1
ATOM 736 O O . TYR A 1 92 ? -18.856 -14.041 2.238 1.00 86.62 92 TYR A O 1
ATOM 744 N N . GLY A 1 93 ? -19.017 -13.777 4.460 1.00 87.06 93 GLY A N 1
ATOM 745 C CA . GLY A 1 93 ? -18.259 -14.977 4.819 1.00 87.06 93 GLY A CA 1
ATOM 746 C C . GLY A 1 93 ? -16.739 -14.831 4.693 1.00 87.06 93 GLY A C 1
ATOM 747 O O . GLY A 1 93 ? -16.033 -15.837 4.726 1.00 87.06 93 GLY A O 1
ATOM 748 N N . MET A 1 94 ? -16.228 -13.606 4.554 1.00 86.38 94 MET A N 1
ATOM 749 C CA . MET A 1 94 ? -14.796 -13.303 4.508 1.00 86.38 94 MET A CA 1
ATOM 750 C C . MET A 1 94 ? -14.312 -12.852 5.888 1.00 86.38 94 MET A C 1
ATOM 752 O O . MET A 1 94 ? -15.040 -12.189 6.621 1.00 86.38 94 MET A O 1
ATOM 756 N N . LYS A 1 95 ? -13.075 -13.195 6.257 1.00 87.62 95 LYS A N 1
ATOM 757 C CA . LYS A 1 95 ? -12.516 -12.849 7.569 1.00 87.62 95 LYS A CA 1
ATOM 758 C C . LYS A 1 95 ? -11.293 -11.953 7.429 1.00 87.62 95 LYS A C 1
ATOM 760 O O . LYS A 1 95 ? -10.327 -12.321 6.764 1.00 87.62 95 LYS A O 1
ATOM 765 N N . LEU A 1 96 ? -11.323 -10.816 8.117 1.00 86.06 96 LEU A N 1
ATOM 766 C CA . LEU A 1 96 ? -10.198 -9.890 8.220 1.00 86.06 96 LEU A CA 1
ATOM 767 C C . LEU A 1 96 ? -9.130 -10.491 9.151 1.00 86.06 96 LEU A C 1
ATOM 769 O O . LEU A 1 96 ? -9.429 -10.927 10.266 1.00 86.06 96 LEU A O 1
ATOM 773 N N . ASN A 1 97 ? -7.882 -10.571 8.685 1.00 87.50 97 ASN A N 1
ATOM 774 C CA . ASN A 1 97 ? -6.779 -11.115 9.475 1.00 87.50 97 ASN A CA 1
ATOM 775 C C . ASN A 1 97 ? -6.128 -10.018 10.323 1.00 87.50 97 ASN A C 1
ATOM 777 O O . ASN A 1 97 ? -5.094 -9.480 9.944 1.00 87.50 97 ASN A O 1
ATOM 781 N N . ILE A 1 98 ? -6.714 -9.746 11.491 1.00 87.12 98 ILE A N 1
ATOM 782 C CA . ILE A 1 98 ? -6.290 -8.671 12.407 1.00 87.12 98 ILE A CA 1
ATOM 783 C C . ILE A 1 98 ? -4.785 -8.726 12.706 1.00 87.12 98 ILE A C 1
ATOM 785 O O . ILE A 1 98 ? -4.114 -7.704 12.697 1.00 87.12 98 ILE A O 1
ATOM 789 N N . LYS A 1 99 ? -4.216 -9.926 12.875 1.00 86.50 99 LYS A N 1
ATOM 790 C CA . LYS A 1 99 ? -2.784 -10.109 13.172 1.00 86.50 99 LYS A CA 1
ATOM 791 C C . LYS A 1 99 ? -1.850 -9.721 12.026 1.00 86.50 99 LYS A C 1
ATOM 793 O O . LYS A 1 99 ? -0.666 -9.515 12.268 1.00 86.50 99 LYS A O 1
ATOM 798 N N . LYS A 1 100 ? -2.349 -9.712 10.788 1.00 85.12 100 LYS A N 1
ATOM 799 C CA . LYS A 1 100 ? -1.612 -9.259 9.600 1.00 85.12 100 LYS A CA 1
ATOM 800 C C . LYS A 1 100 ? -1.968 -7.828 9.198 1.00 85.12 100 LYS A C 1
ATOM 802 O O . LYS A 1 100 ? -1.272 -7.260 8.367 1.00 85.12 100 LYS A O 1
ATOM 807 N N . THR A 1 101 ? -3.049 -7.273 9.738 1.00 87.25 101 THR A N 1
ATOM 808 C CA . THR A 1 101 ? -3.473 -5.904 9.461 1.00 87.25 101 THR A CA 1
ATOM 809 C C . THR A 1 101 ? -2.652 -4.950 10.314 1.00 87.25 101 THR A C 1
ATOM 811 O O . THR A 1 101 ? -2.818 -4.900 11.526 1.00 87.25 101 THR A O 1
ATOM 814 N N . GLU A 1 102 ? -1.779 -4.181 9.678 1.00 89.31 102 GLU A N 1
ATOM 815 C CA . GLU A 1 102 ? -0.977 -3.152 10.338 1.00 89.31 102 GLU A CA 1
ATOM 816 C C . GLU A 1 102 ? -1.558 -1.764 10.052 1.00 89.31 102 GLU A C 1
ATOM 818 O O . GLU A 1 102 ? -2.202 -1.550 9.023 1.00 89.31 102 GLU A O 1
ATOM 823 N N . TYR A 1 103 ? -1.301 -0.803 10.938 1.00 90.00 103 TYR A N 1
ATOM 824 C CA . TYR A 1 103 ? -1.604 0.605 10.683 1.00 90.00 103 TYR A CA 1
ATOM 825 C C . TYR A 1 103 ? -0.359 1.480 10.832 1.00 90.00 103 TYR A C 1
ATOM 827 O O . TYR A 1 103 ? 0.577 1.151 11.563 1.00 90.00 103 TYR A O 1
ATOM 835 N N . LEU A 1 104 ? -0.357 2.611 10.128 1.00 88.06 104 LEU A N 1
ATOM 836 C CA . LEU A 1 104 ? 0.715 3.600 10.137 1.00 88.06 104 LEU A CA 1
ATOM 837 C C . LEU A 1 104 ? 0.124 4.965 10.498 1.00 88.06 104 LEU A C 1
ATOM 839 O O . LEU A 1 104 ? -0.797 5.436 9.834 1.00 88.06 104 LEU A O 1
ATOM 843 N N . GLU A 1 105 ? 0.682 5.627 11.507 1.00 86.69 105 GLU A N 1
ATOM 844 C CA . GLU A 1 105 ? 0.426 7.050 11.748 1.00 86.69 105 GLU A CA 1
ATOM 845 C C . GLU A 1 105 ? 1.481 7.865 11.005 1.00 86.69 105 GLU A C 1
ATOM 847 O O . GLU A 1 105 ? 2.675 7.644 11.194 1.00 86.69 105 GLU A O 1
ATOM 852 N N . CYS A 1 106 ? 1.057 8.802 10.157 1.00 78.75 106 CYS A N 1
ATOM 853 C CA . CYS A 1 106 ? 1.972 9.714 9.479 1.00 78.75 106 CYS A CA 1
ATOM 854 C C . CYS A 1 106 ? 2.109 11.016 10.284 1.00 78.75 106 CYS A C 1
ATOM 856 O O . CYS A 1 106 ? 1.114 11.682 10.565 1.00 78.75 106 CYS A O 1
ATOM 858 N N . GLY A 1 107 ? 3.335 11.410 10.627 1.00 77.06 107 GLY A N 1
ATOM 859 C CA . GLY A 1 107 ? 3.642 12.602 11.415 1.00 77.06 107 GLY A CA 1
ATOM 860 C C . GLY A 1 107 ? 3.892 12.296 12.895 1.00 77.06 107 GLY A C 1
ATOM 861 O O . GLY A 1 107 ? 4.728 11.455 13.235 1.00 77.06 107 GLY A O 1
ATOM 862 N N . GLY A 1 108 ? 3.214 13.033 13.781 1.00 74.44 108 GLY A N 1
ATOM 863 C CA . GLY A 1 108 ? 3.399 12.936 15.230 1.00 74.44 108 GLY A CA 1
ATOM 864 C C . GLY A 1 108 ? 2.940 11.586 15.772 1.00 74.44 108 GLY A C 1
ATOM 865 O O . GLY A 1 108 ? 1.744 11.349 15.892 1.00 74.44 108 GLY A O 1
ATOM 866 N N . GLN A 1 109 ? 3.892 10.715 16.109 1.00 76.25 109 GLN A N 1
ATOM 867 C CA . GLN A 1 109 ? 3.594 9.407 16.687 1.00 76.25 109 GLN A CA 1
ATOM 868 C C . GLN A 1 109 ? 2.996 9.571 18.081 1.00 76.25 109 GLN A C 1
ATOM 870 O O . GLN A 1 109 ? 3.619 10.168 18.962 1.00 76.25 109 GLN A O 1
ATOM 875 N N . THR A 1 110 ? 1.818 8.993 18.294 1.00 79.56 110 THR A N 1
ATOM 876 C CA . THR A 1 110 ? 1.232 8.881 19.632 1.00 79.56 110 THR A CA 1
ATOM 877 C C . THR A 1 110 ? 1.514 7.496 20.229 1.00 79.56 110 THR A C 1
ATOM 879 O O . THR A 1 110 ? 1.721 6.536 19.483 1.00 79.56 110 THR A O 1
ATOM 882 N N . PRO A 1 111 ? 1.569 7.348 21.564 1.00 80.38 111 PRO A N 1
ATOM 883 C CA . PRO A 1 111 ? 1.672 6.036 22.207 1.00 80.38 111 PRO A CA 1
ATOM 884 C C . PRO A 1 111 ? 0.342 5.266 22.202 1.00 80.38 111 PRO A C 1
ATOM 886 O O . PRO A 1 111 ? 0.288 4.149 22.703 1.00 80.38 111 PRO A O 1
ATOM 889 N N . GLU A 1 112 ? -0.735 5.866 21.697 1.00 84.94 112 GLU A N 1
ATOM 890 C CA . GLU A 1 112 ? -2.053 5.251 21.684 1.00 84.94 112 GLU A CA 1
ATOM 891 C C . GLU A 1 112 ? -2.205 4.297 20.486 1.00 84.94 112 GLU A C 1
ATOM 893 O O . GLU A 1 112 ? -1.646 4.528 19.408 1.00 84.94 112 GLU A O 1
ATOM 898 N N . THR A 1 113 ? -2.991 3.232 20.677 1.00 88.88 113 THR A N 1
ATOM 899 C CA . THR A 1 113 ? -3.221 2.197 19.656 1.00 88.88 113 THR A CA 1
ATOM 900 C C . THR A 1 113 ? -4.672 2.162 19.172 1.00 88.88 113 THR A C 1
ATOM 902 O O . THR A 1 113 ? -5.559 2.773 19.775 1.00 88.88 113 THR A O 1
ATOM 905 N N . ILE A 1 114 ? -4.903 1.483 18.048 1.00 90.19 114 ILE A N 1
ATOM 906 C CA . ILE A 1 114 ? -6.213 1.167 17.474 1.00 90.19 114 ILE A CA 1
ATOM 907 C C . ILE A 1 114 ? -6.634 -0.238 17.904 1.00 90.19 114 ILE A C 1
ATOM 909 O O . ILE A 1 114 ? -5.824 -1.165 17.890 1.00 90.19 114 ILE A O 1
ATOM 913 N N . TYR A 1 115 ? -7.915 -0.402 18.223 1.00 91.69 115 TYR A N 1
ATOM 914 C CA . TYR A 1 115 ? -8.496 -1.686 18.604 1.00 91.69 115 TYR A CA 1
ATOM 915 C C . TYR A 1 115 ? -9.627 -2.086 17.659 1.00 91.69 115 TYR A C 1
ATOM 917 O O . TYR A 1 115 ? -10.508 -1.279 17.366 1.00 91.69 115 TYR A O 1
ATOM 925 N N . ILE A 1 116 ? -9.635 -3.350 17.238 1.00 90.50 116 ILE A N 1
ATOM 926 C CA . ILE A 1 116 ? -10.715 -3.970 16.456 1.00 90.50 116 ILE A CA 1
ATOM 927 C C . ILE A 1 116 ? -11.170 -5.220 17.206 1.00 90.50 116 ILE A C 1
ATOM 929 O O . ILE A 1 116 ? -10.369 -6.109 17.470 1.00 90.50 116 ILE A O 1
ATOM 933 N N . ASP A 1 117 ? -12.445 -5.280 17.599 1.00 88.50 117 ASP A N 1
ATOM 934 C CA . ASP A 1 117 ? -12.994 -6.315 18.499 1.00 88.50 117 ASP A CA 1
ATOM 935 C C . ASP A 1 117 ? -12.175 -6.551 19.787 1.00 88.50 117 ASP A C 1
ATOM 937 O O . ASP A 1 117 ? -12.077 -7.670 20.291 1.00 88.50 117 ASP A O 1
ATOM 941 N N . ASN A 1 118 ? -11.604 -5.485 20.355 1.00 88.06 118 ASN A N 1
ATOM 942 C CA . ASN A 1 118 ? -10.689 -5.530 21.507 1.00 88.06 118 ASN A CA 1
ATOM 943 C C . ASN A 1 118 ? -9.331 -6.209 21.237 1.00 88.06 118 ASN A C 1
ATOM 945 O O . ASN A 1 118 ? -8.562 -6.411 22.176 1.00 88.06 118 ASN A O 1
ATOM 949 N N . GLU A 1 119 ? -9.004 -6.532 19.986 1.00 90.88 119 GLU A N 1
ATOM 950 C CA . GLU A 1 119 ? -7.650 -6.904 19.578 1.00 90.88 119 GLU A CA 1
ATOM 951 C C . GLU A 1 119 ? -6.881 -5.650 19.139 1.00 90.88 119 GLU A C 1
ATOM 953 O O . GLU A 1 119 ? -7.385 -4.833 18.365 1.00 90.88 119 GLU A O 1
ATOM 958 N N . GLU A 1 120 ? -5.664 -5.488 19.658 1.00 90.88 120 GLU A N 1
ATOM 959 C CA . GLU A 1 120 ? -4.767 -4.387 19.302 1.00 90.88 120 GLU A CA 1
ATOM 960 C C . GLU A 1 120 ? -4.214 -4.589 17.884 1.00 90.88 120 GLU A C 1
ATOM 962 O O . GLU A 1 120 ? -3.669 -5.653 17.571 1.00 90.88 120 GLU A O 1
ATOM 967 N N . LEU A 1 121 ? -4.333 -3.572 17.025 1.00 90.56 121 LEU A N 1
ATOM 968 C CA . LEU A 1 121 ? -3.710 -3.603 15.702 1.00 90.56 121 LEU A CA 1
ATOM 969 C C . LEU A 1 121 ? -2.213 -3.292 15.814 1.00 90.56 121 LEU A C 1
ATOM 971 O O . LEU A 1 121 ? -1.851 -2.273 16.406 1.00 90.56 121 LEU A O 1
ATOM 975 N N . PRO A 1 122 ? -1.331 -4.100 15.202 1.00 90.00 122 PRO A N 1
ATOM 976 C CA . PRO A 1 122 ? 0.088 -3.787 15.126 1.00 90.00 122 PRO A CA 1
ATOM 977 C C . PRO A 1 122 ? 0.351 -2.412 14.493 1.00 90.00 122 PRO A C 1
ATOM 979 O O . PRO A 1 122 ? -0.082 -2.126 13.373 1.00 90.00 122 PRO A O 1
ATOM 982 N N . LYS A 1 123 ? 1.104 -1.567 15.203 1.00 89.56 123 LYS A N 1
ATOM 983 C CA . LYS A 1 123 ? 1.586 -0.279 14.693 1.00 89.56 123 LYS A CA 1
ATOM 984 C C . LYS A 1 123 ? 2.886 -0.471 13.916 1.00 89.56 123 LYS A C 1
ATOM 986 O O . LYS A 1 123 ? 3.888 -0.918 14.476 1.00 89.56 123 LYS A O 1
ATOM 991 N N . ALA A 1 124 ? 2.892 -0.096 12.643 1.00 87.50 124 ALA A N 1
ATOM 992 C CA . ALA A 1 124 ? 4.074 -0.126 11.793 1.00 87.50 124 ALA A CA 1
ATOM 993 C C . ALA A 1 124 ? 4.781 1.238 11.768 1.00 87.50 124 ALA A C 1
ATOM 995 O O . ALA A 1 124 ? 4.156 2.287 11.888 1.00 87.50 124 ALA A O 1
ATOM 996 N N . PHE A 1 125 ? 6.101 1.225 11.559 1.00 83.19 125 PHE A N 1
ATOM 997 C CA . PHE A 1 125 ? 6.900 2.430 11.263 1.00 83.19 125 PHE A CA 1
ATOM 998 C C . PHE A 1 125 ? 7.170 2.612 9.762 1.00 83.19 125 PHE A C 1
ATOM 1000 O O . PHE A 1 125 ? 7.534 3.698 9.305 1.00 83.19 125 PHE A O 1
ATOM 1007 N N . VAL A 1 126 ? 7.037 1.523 9.004 1.00 81.94 126 VAL A N 1
ATOM 1008 C CA . VAL A 1 126 ? 7.237 1.464 7.559 1.00 81.94 126 VAL A CA 1
ATOM 1009 C C . VAL A 1 126 ? 6.132 0.597 6.989 1.00 81.94 126 VAL A C 1
ATOM 1011 O O . VAL A 1 126 ? 6.077 -0.591 7.292 1.00 81.94 126 VAL A O 1
ATOM 1014 N N . PHE A 1 127 ? 5.303 1.173 6.134 1.00 79.12 127 PHE A N 1
ATOM 1015 C CA . PHE A 1 127 ? 4.287 0.445 5.392 1.00 79.12 127 PHE A CA 1
ATOM 1016 C C . PHE A 1 127 ? 4.824 0.115 4.000 1.00 79.12 127 PHE A C 1
ATOM 1018 O O . PHE A 1 127 ? 5.348 0.995 3.312 1.00 79.12 127 PHE A O 1
ATOM 1025 N N . LYS A 1 128 ? 4.761 -1.158 3.602 1.00 76.31 128 LYS A N 1
ATOM 1026 C CA . LYS A 1 128 ? 5.138 -1.608 2.257 1.00 76.31 128 LYS A CA 1
ATOM 1027 C C . LYS A 1 128 ? 3.877 -1.935 1.483 1.00 76.31 128 LYS A C 1
ATOM 1029 O O . LYS A 1 128 ? 3.224 -2.914 1.814 1.00 76.31 128 LYS A O 1
ATOM 1034 N N . ASP A 1 129 ? 3.608 -1.173 0.436 1.00 71.00 129 ASP A N 1
ATOM 1035 C CA . ASP A 1 129 ? 2.450 -1.389 -0.426 1.00 71.00 129 ASP A CA 1
ATOM 1036 C C . ASP A 1 129 ? 2.848 -1.243 -1.890 1.00 71.00 129 ASP A C 1
ATOM 1038 O O . ASP A 1 129 ? 3.544 -0.295 -2.252 1.00 71.00 129 ASP A O 1
ATOM 1042 N N . LEU A 1 130 ? 2.472 -2.220 -2.720 1.00 68.88 130 LEU A N 1
ATOM 1043 C CA . LEU A 1 130 ? 2.733 -2.232 -4.169 1.00 68.88 130 LEU A CA 1
ATOM 1044 C C . LEU A 1 130 ? 4.194 -1.945 -4.571 1.00 68.88 130 LEU A C 1
ATOM 1046 O O . LEU A 1 130 ? 4.478 -1.332 -5.596 1.00 68.88 130 LEU A O 1
ATOM 1050 N N . GLY A 1 131 ? 5.153 -2.382 -3.749 1.00 69.69 131 GLY A N 1
ATOM 1051 C CA . GLY A 1 131 ? 6.583 -2.128 -3.966 1.00 69.69 131 GLY A CA 1
ATOM 1052 C C . GLY A 1 131 ? 7.063 -0.746 -3.506 1.00 69.69 131 GLY A C 1
ATOM 1053 O O . GLY A 1 131 ? 8.268 -0.475 -3.556 1.00 69.69 131 GLY A O 1
ATOM 1054 N N . SER A 1 132 ? 6.154 0.086 -2.997 1.00 71.31 132 SER A N 1
ATOM 1055 C CA . SER A 1 132 ? 6.434 1.375 -2.376 1.00 71.31 132 SER A CA 1
ATOM 1056 C C . SER A 1 132 ? 6.596 1.276 -0.855 1.00 71.31 132 SER A C 1
ATOM 1058 O O . 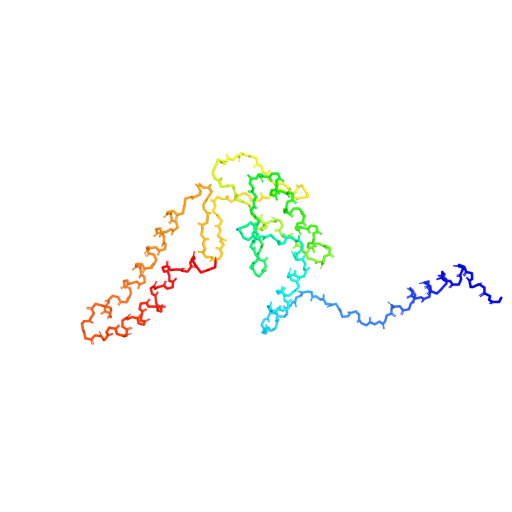SER A 1 132 ? 6.091 0.347 -0.227 1.00 71.31 132 SER A O 1
ATOM 1060 N N . ARG A 1 133 ? 7.337 2.209 -0.245 1.00 76.75 133 ARG A N 1
ATOM 1061 C CA . ARG A 1 133 ? 7.572 2.279 1.207 1.00 76.75 133 ARG A CA 1
ATOM 1062 C C . ARG A 1 133 ? 7.163 3.630 1.764 1.00 76.75 133 ARG A C 1
ATOM 1064 O O . ARG A 1 133 ? 7.874 4.614 1.585 1.00 76.75 133 ARG A O 1
ATOM 1071 N N . ILE A 1 134 ? 6.089 3.635 2.539 1.00 78.00 134 ILE A N 1
ATOM 1072 C CA . ILE A 1 134 ? 5.610 4.816 3.250 1.00 78.00 134 ILE A CA 1
ATOM 1073 C C . ILE A 1 134 ? 6.192 4.785 4.662 1.00 78.00 134 ILE A C 1
ATOM 1075 O O . ILE A 1 134 ? 6.034 3.806 5.391 1.00 78.00 134 ILE A O 1
ATOM 1079 N N . LEU A 1 135 ? 6.912 5.840 5.032 1.00 82.25 135 LEU A N 1
ATOM 1080 C CA . LEU A 1 135 ? 7.483 6.002 6.367 1.00 82.25 135 LEU A CA 1
ATOM 1081 C C . LEU A 1 135 ? 6.532 6.790 7.267 1.00 82.25 135 LEU A C 1
ATOM 1083 O O . LEU A 1 135 ? 5.838 7.696 6.807 1.00 82.25 135 LEU A O 1
ATOM 1087 N N . ALA A 1 136 ? 6.556 6.474 8.560 1.00 82.44 136 ALA A N 1
ATOM 1088 C CA . ALA A 1 136 ? 5.742 7.139 9.576 1.00 82.44 136 ALA A CA 1
ATOM 1089 C C . ALA A 1 136 ? 6.033 8.645 9.707 1.00 82.44 136 ALA A C 1
ATOM 1091 O O . ALA A 1 136 ? 5.178 9.413 10.124 1.00 82.44 136 ALA A O 1
ATOM 1092 N N . ASP A 1 137 ? 7.225 9.106 9.331 1.00 79.44 137 ASP A N 1
ATOM 1093 C CA . ASP A 1 137 ? 7.579 10.531 9.300 1.00 79.44 137 ASP A CA 1
ATOM 1094 C C . ASP A 1 137 ? 7.099 11.246 8.018 1.00 79.44 137 ASP A C 1
ATOM 1096 O O . ASP A 1 137 ? 7.351 12.437 7.840 1.00 79.44 137 ASP A O 1
ATOM 1100 N N . GLY A 1 138 ? 6.426 10.528 7.111 1.00 73.56 138 GLY A N 1
ATOM 1101 C CA . GLY A 1 138 ? 5.996 11.026 5.805 1.00 73.56 138 GLY A CA 1
ATOM 1102 C C . GLY A 1 138 ? 7.144 11.252 4.817 1.00 73.56 138 GLY A C 1
ATOM 1103 O O . GLY A 1 138 ? 6.943 11.841 3.753 1.00 73.56 138 GLY A O 1
ATOM 1104 N N . ASN A 1 139 ? 8.364 10.812 5.140 1.00 76.19 139 ASN A N 1
ATOM 1105 C CA . ASN A 1 139 ? 9.547 11.124 4.355 1.00 76.19 139 ASN A CA 1
ATOM 1106 C C . ASN A 1 139 ? 9.675 10.230 3.117 1.00 76.19 139 ASN A C 1
ATOM 1108 O O . ASN A 1 139 ? 10.261 9.148 3.137 1.00 76.19 139 ASN A O 1
ATOM 1112 N N . THR A 1 140 ? 9.218 10.741 1.982 1.00 76.38 140 THR A N 1
ATOM 1113 C CA . THR A 1 140 ? 9.343 10.071 0.679 1.00 76.38 140 THR A CA 1
ATOM 1114 C C . THR A 1 140 ? 10.771 10.096 0.115 1.00 76.38 140 THR A C 1
ATOM 1116 O O . THR A 1 140 ? 11.101 9.318 -0.785 1.00 76.38 140 THR A O 1
ATOM 1119 N N . MET A 1 141 ? 11.672 10.932 0.650 1.00 80.75 141 MET A N 1
ATOM 1120 C CA . MET A 1 141 ? 13.039 11.070 0.126 1.00 80.75 141 MET A CA 1
ATOM 1121 C C . MET A 1 141 ? 13.884 9.821 0.348 1.00 80.75 141 MET A C 1
ATOM 1123 O O . MET A 1 141 ? 14.761 9.520 -0.465 1.00 80.75 141 MET A O 1
ATOM 1127 N N . VAL A 1 142 ? 13.655 9.096 1.445 1.00 79.12 142 VAL A N 1
ATOM 1128 C CA . VAL A 1 142 ? 14.373 7.845 1.731 1.00 79.12 142 VAL A CA 1
ATOM 1129 C C . VAL A 1 142 ? 14.056 6.812 0.655 1.00 79.12 142 VAL A C 1
ATOM 1131 O O . VAL A 1 142 ? 14.960 6.183 0.101 1.00 79.12 142 VAL A O 1
ATOM 1134 N N . GLU A 1 143 ? 12.781 6.685 0.300 1.00 80.38 143 GLU A N 1
ATOM 1135 C CA . GLU A 1 143 ? 12.352 5.800 -0.768 1.00 80.38 143 GLU A CA 1
ATOM 1136 C C . GLU A 1 143 ? 12.903 6.234 -2.133 1.00 80.38 143 GLU A C 1
ATOM 1138 O O . GLU A 1 143 ? 13.483 5.407 -2.846 1.00 80.38 143 GLU A O 1
ATOM 1143 N N . ALA A 1 144 ? 12.791 7.522 -2.472 1.00 83.44 144 ALA A N 1
ATOM 1144 C CA . ALA A 1 144 ? 13.317 8.066 -3.721 1.00 83.44 144 ALA A CA 1
ATOM 1145 C C . ALA A 1 144 ? 14.822 7.784 -3.873 1.00 83.44 144 ALA A C 1
ATOM 1147 O O . ALA A 1 144 ? 15.272 7.342 -4.933 1.00 83.44 144 ALA A O 1
ATOM 1148 N N . LYS A 1 145 ? 15.603 7.942 -2.793 1.00 85.19 145 LYS A N 1
ATOM 1149 C CA . LYS A 1 145 ? 17.033 7.590 -2.761 1.00 85.19 145 LYS A CA 1
ATOM 1150 C C . LYS A 1 145 ? 17.264 6.099 -2.987 1.00 85.19 145 LYS A C 1
ATOM 1152 O O . LYS A 1 145 ? 18.142 5.731 -3.766 1.00 85.19 145 LYS A O 1
ATOM 1157 N N . CYS A 1 146 ? 16.493 5.225 -2.340 1.00 83.62 146 CYS A N 1
ATOM 1158 C CA . CYS A 1 146 ? 16.615 3.784 -2.560 1.00 83.62 146 CYS A CA 1
ATOM 1159 C C . CYS A 1 146 ? 16.333 3.397 -4.017 1.00 83.62 146 CYS A C 1
ATOM 1161 O O . CYS A 1 146 ? 17.097 2.617 -4.587 1.00 83.62 146 CYS A O 1
ATOM 1163 N N . ARG A 1 147 ? 15.289 3.964 -4.635 1.00 83.69 147 ARG A N 1
ATOM 1164 C CA . ARG A 1 147 ? 14.958 3.722 -6.049 1.00 83.69 147 ARG A CA 1
ATOM 1165 C C . ARG A 1 147 ? 16.045 4.243 -6.980 1.00 83.69 147 ARG A C 1
ATOM 1167 O O . ARG A 1 147 ? 16.489 3.508 -7.858 1.00 83.69 147 ARG A O 1
ATOM 1174 N N . ALA A 1 148 ? 16.543 5.457 -6.742 1.00 88.81 148 ALA A N 1
ATOM 1175 C CA . ALA A 1 148 ? 17.656 6.019 -7.502 1.00 88.81 148 ALA A CA 1
ATOM 1176 C C . ALA A 1 148 ? 18.899 5.116 -7.429 1.00 88.81 148 ALA A C 1
ATOM 1178 O O . ALA A 1 148 ? 19.499 4.803 -8.455 1.00 88.81 148 ALA A O 1
ATOM 1179 N N . ASN A 1 149 ? 19.235 4.607 -6.241 1.00 89.56 149 ASN A N 1
ATOM 1180 C CA . ASN A 1 149 ? 20.362 3.692 -6.052 1.00 89.56 149 ASN A CA 1
ATOM 1181 C C . ASN A 1 149 ? 20.147 2.325 -6.725 1.00 89.56 149 ASN A C 1
ATOM 1183 O O . ASN A 1 149 ? 21.095 1.740 -7.263 1.00 89.56 149 ASN A O 1
ATOM 1187 N N . ALA A 1 150 ? 18.917 1.806 -6.724 1.00 89.38 150 ALA A N 1
ATOM 1188 C CA . ALA A 1 150 ? 18.566 0.566 -7.412 1.00 89.38 150 ALA A CA 1
ATOM 1189 C C . ALA A 1 150 ? 18.647 0.728 -8.939 1.00 89.38 150 ALA A C 1
ATOM 1191 O O . ALA A 1 150 ? 19.286 -0.084 -9.614 1.00 89.38 150 ALA A O 1
ATOM 1192 N N . ALA A 1 151 ? 18.086 1.815 -9.475 1.00 91.00 151 ALA A N 1
ATOM 1193 C CA . ALA A 1 151 ? 18.177 2.170 -10.887 1.00 91.00 151 ALA A CA 1
ATOM 1194 C C . ALA A 1 151 ? 19.635 2.387 -11.310 1.00 91.00 151 ALA A C 1
ATOM 1196 O O . ALA A 1 151 ? 20.067 1.852 -12.331 1.00 91.00 151 ALA A O 1
ATOM 1197 N N . TRP A 1 152 ? 20.430 3.072 -10.484 1.00 92.88 152 TRP A N 1
ATOM 1198 C CA . TRP A 1 152 ? 21.866 3.243 -10.699 1.00 92.88 152 TRP A CA 1
ATOM 1199 C C . TRP A 1 152 ? 22.614 1.907 -10.715 1.00 92.88 152 TRP A C 1
ATOM 1201 O O . TRP A 1 152 ? 23.485 1.667 -11.550 1.00 92.88 152 TRP A O 1
ATOM 1211 N N . SER A 1 153 ? 22.246 0.980 -9.834 1.00 93.69 153 SER A N 1
ATOM 1212 C CA . SER A 1 153 ? 22.841 -0.358 -9.811 1.00 93.69 153 SER A CA 1
ATOM 1213 C C . SER A 1 153 ? 22.483 -1.182 -11.050 1.00 93.69 153 SER A C 1
ATOM 1215 O O . SER A 1 153 ? 23.335 -1.925 -11.535 1.00 93.69 153 SER A O 1
ATOM 1217 N N . LYS A 1 154 ? 21.277 -1.020 -11.610 1.00 92.94 154 LYS A N 1
ATOM 1218 C CA . LYS A 1 154 ? 20.900 -1.612 -12.905 1.00 92.94 154 LYS A CA 1
ATOM 1219 C C . LYS A 1 154 ? 21.612 -0.949 -14.078 1.00 92.94 154 LYS A C 1
ATOM 1221 O O . LYS A 1 154 ? 22.104 -1.658 -14.949 1.00 92.94 154 LYS A O 1
ATOM 1226 N N . TRP A 1 155 ? 21.743 0.376 -14.070 1.00 92.81 155 TRP A N 1
ATOM 1227 C CA . TRP A 1 155 ? 22.521 1.114 -15.066 1.00 92.81 155 TRP A CA 1
ATOM 1228 C C . TRP A 1 155 ? 23.963 0.601 -15.140 1.00 92.81 155 TRP A C 1
ATOM 1230 O O . TRP A 1 155 ? 24.445 0.282 -16.226 1.00 92.81 155 TRP A O 1
ATOM 1240 N N . ARG A 1 156 ? 24.627 0.420 -13.988 1.00 95.00 156 ARG A N 1
ATOM 1241 C CA . ARG A 1 156 ? 26.001 -0.110 -13.919 1.00 95.00 156 ARG A CA 1
ATOM 1242 C C . ARG A 1 156 ? 26.162 -1.485 -14.572 1.00 95.00 156 ARG A C 1
ATOM 1244 O O . ARG A 1 156 ? 27.202 -1.743 -15.163 1.00 95.00 156 ARG A O 1
ATOM 1251 N N . GLN A 1 157 ? 25.136 -2.335 -14.530 1.00 93.75 157 GLN A N 1
ATOM 1252 C CA . GLN A 1 157 ? 25.172 -3.661 -15.165 1.00 93.75 157 GLN A CA 1
ATOM 1253 C C . GLN A 1 157 ? 25.143 -3.593 -16.696 1.00 93.75 157 GLN A C 1
ATOM 1255 O O . GLN A 1 157 ? 25.654 -4.494 -17.350 1.00 93.75 157 GLN A O 1
ATOM 1260 N N . VAL A 1 158 ? 24.565 -2.535 -17.271 1.00 93.69 158 VAL A N 1
ATOM 1261 C CA . VAL A 1 158 ? 24.444 -2.359 -18.729 1.00 93.69 158 VAL A CA 1
ATOM 1262 C C . VAL A 1 158 ? 25.338 -1.247 -19.276 1.00 93.69 158 VAL A C 1
ATOM 1264 O O . VAL A 1 158 ? 25.315 -0.981 -20.473 1.00 93.69 158 VAL A O 1
ATOM 1267 N N . THR A 1 159 ? 26.145 -0.602 -18.427 1.00 93.00 159 THR A N 1
ATOM 1268 C CA . THR A 1 159 ? 26.962 0.565 -18.806 1.00 93.00 159 THR A CA 1
ATOM 1269 C C . THR A 1 159 ? 27.925 0.246 -19.945 1.00 93.00 159 THR A C 1
ATOM 1271 O O . THR A 1 159 ? 28.093 1.073 -20.829 1.00 93.00 159 THR A O 1
ATOM 1274 N N . SER A 1 160 ? 28.491 -0.963 -19.996 1.00 92.06 160 SER A N 1
ATOM 1275 C CA . SER A 1 160 ? 29.375 -1.374 -21.095 1.00 92.06 160 SER A CA 1
ATOM 1276 C C . SER A 1 160 ? 28.696 -1.324 -22.466 1.00 92.06 160 SER A C 1
ATOM 1278 O O . SER A 1 160 ? 29.330 -0.941 -23.435 1.00 92.06 160 SER A O 1
ATOM 1280 N N . VAL A 1 161 ? 27.406 -1.662 -22.546 1.00 91.31 161 VAL A N 1
ATOM 1281 C CA . VAL A 1 161 ? 26.613 -1.607 -23.786 1.00 91.31 161 VAL A CA 1
ATOM 1282 C C . VAL A 1 161 ? 26.067 -0.198 -24.030 1.00 91.31 161 VAL A C 1
ATOM 1284 O O . VAL A 1 161 ? 25.961 0.251 -25.169 1.00 91.31 161 VAL A O 1
ATOM 1287 N N . MET A 1 162 ? 25.707 0.509 -22.958 1.00 89.81 162 MET A N 1
ATOM 1288 C CA . MET A 1 162 ? 25.126 1.853 -23.024 1.00 89.81 162 MET A CA 1
ATOM 1289 C C . MET A 1 162 ? 26.157 2.942 -23.348 1.00 89.81 162 MET A C 1
ATOM 1291 O O . MET A 1 162 ? 25.780 3.981 -23.878 1.00 89.81 162 MET A O 1
ATOM 1295 N N . CYS A 1 163 ? 27.433 2.718 -23.033 1.00 89.81 163 CYS A N 1
ATOM 1296 C CA . CYS A 1 163 ? 28.535 3.643 -23.308 1.00 89.81 163 CYS A CA 1
ATOM 1297 C C . CYS A 1 163 ? 29.390 3.225 -24.514 1.00 89.81 163 CYS A C 1
ATOM 1299 O O . CYS A 1 163 ? 30.398 3.870 -24.783 1.00 89.81 163 CYS A O 1
ATOM 1301 N N . ASP A 1 164 ? 29.014 2.163 -25.231 1.00 93.31 164 ASP A N 1
ATOM 1302 C CA . ASP A 1 164 ? 29.695 1.756 -26.460 1.00 93.31 164 ASP A CA 1
ATOM 1303 C C . ASP A 1 164 ? 29.124 2.522 -27.660 1.00 93.31 164 ASP A C 1
ATOM 1305 O O . ASP A 1 164 ? 27.952 2.377 -28.018 1.00 93.31 164 ASP A O 1
ATOM 1309 N N . GLU A 1 165 ? 29.975 3.324 -28.300 1.00 92.62 165 GLU A N 1
ATOM 1310 C CA . GLU A 1 165 ? 29.647 4.115 -29.491 1.00 92.62 165 GLU A CA 1
ATOM 1311 C C . GLU A 1 165 ? 29.245 3.249 -30.695 1.00 92.62 165 GLU A C 1
ATOM 1313 O O . GLU A 1 165 ? 28.546 3.717 -31.594 1.00 92.62 165 GLU A O 1
ATOM 1318 N N . LYS A 1 166 ? 29.646 1.970 -30.719 1.00 95.38 166 LYS A N 1
ATOM 1319 C CA . LYS A 1 166 ? 29.297 1.021 -31.787 1.00 95.38 166 LYS A CA 1
ATOM 1320 C C . LYS A 1 166 ? 27.863 0.514 -31.676 1.00 95.38 166 LYS A C 1
ATOM 1322 O O . LYS A 1 166 ? 27.337 -0.059 -32.632 1.00 95.38 166 LYS A O 1
ATOM 1327 N N . VAL A 1 167 ? 27.223 0.686 -30.520 1.00 94.62 167 VAL A N 1
ATOM 1328 C CA . VAL A 1 167 ? 25.858 0.219 -30.291 1.00 94.62 167 VAL A CA 1
ATOM 1329 C C . VAL A 1 167 ? 24.872 1.281 -30.787 1.00 94.62 167 VAL A C 1
ATOM 1331 O O . VAL A 1 167 ? 24.905 2.420 -30.325 1.00 94.62 167 VAL A O 1
ATOM 1334 N N . PRO A 1 168 ? 23.924 0.936 -31.679 1.00 95.94 168 PRO A N 1
ATOM 1335 C CA . PRO A 1 168 ? 22.945 1.903 -32.155 1.00 95.94 168 PRO A CA 1
ATOM 1336 C C . PRO A 1 168 ? 22.097 2.476 -31.012 1.00 95.94 168 PRO A C 1
ATOM 1338 O O . PRO A 1 168 ? 21.528 1.724 -30.215 1.00 95.94 168 PRO A O 1
ATOM 1341 N N . LEU A 1 169 ? 21.890 3.798 -31.008 1.00 94.19 169 LEU A N 1
ATOM 1342 C CA . LEU A 1 169 ? 21.060 4.503 -30.016 1.00 94.19 169 LEU A CA 1
ATOM 1343 C C . LEU A 1 169 ? 19.661 3.887 -29.848 1.00 94.19 169 LEU A C 1
ATOM 1345 O O . LEU A 1 169 ? 19.111 3.842 -28.749 1.00 94.19 169 LEU A O 1
ATOM 1349 N N . LYS A 1 170 ? 19.075 3.354 -30.930 1.00 95.31 170 LYS A N 1
ATOM 1350 C CA . LYS A 1 170 ? 17.770 2.672 -30.886 1.00 95.31 170 LYS A CA 1
ATOM 1351 C C . LYS A 1 170 ? 17.794 1.432 -29.986 1.00 95.31 170 LYS A C 1
ATOM 1353 O O . LYS A 1 170 ? 16.803 1.158 -29.311 1.00 95.31 170 LYS A O 1
ATOM 1358 N N . LEU A 1 171 ? 18.897 0.685 -29.973 1.00 94.50 171 LEU A N 1
ATOM 1359 C CA . LEU A 1 171 ? 19.067 -0.482 -29.110 1.00 94.50 171 LEU A CA 1
ATOM 1360 C C . LEU A 1 171 ? 19.339 -0.057 -27.663 1.00 94.50 171 LEU A C 1
ATOM 1362 O O . LEU A 1 171 ? 18.672 -0.562 -26.763 1.00 94.50 171 LEU A O 1
ATOM 1366 N N . GLN A 1 172 ? 20.211 0.931 -27.446 1.00 93.31 172 GLN A N 1
ATOM 1367 C CA . GLN A 1 172 ? 20.452 1.506 -26.116 1.00 93.31 172 GLN A CA 1
ATOM 1368 C C . GLN A 1 172 ? 19.153 2.034 -25.483 1.00 93.31 172 GLN A C 1
ATOM 1370 O O . GLN A 1 172 ? 18.857 1.759 -24.321 1.00 93.31 172 GLN A O 1
ATOM 1375 N N . SER A 1 173 ? 18.302 2.704 -26.268 1.00 94.50 173 SER A N 1
ATOM 1376 C CA . SER A 1 173 ? 16.988 3.173 -25.813 1.00 94.50 173 SER A CA 1
ATOM 1377 C C . SER A 1 173 ? 16.073 2.023 -25.379 1.00 94.50 173 SER A C 1
ATOM 1379 O O . SER A 1 173 ? 15.412 2.118 -24.343 1.00 94.50 173 SER A O 1
ATOM 1381 N N . LYS A 1 174 ? 16.053 0.909 -26.127 1.00 95.50 174 LYS A N 1
ATOM 1382 C CA . LYS A 1 174 ? 15.294 -0.293 -25.742 1.00 95.50 174 LYS A CA 1
ATOM 1383 C C . LYS A 1 174 ? 15.820 -0.899 -24.440 1.00 95.50 174 LYS A C 1
ATOM 1385 O O . LYS A 1 174 ? 15.015 -1.222 -23.573 1.00 95.50 174 LYS A O 1
ATOM 1390 N N . ILE A 1 175 ? 17.142 -1.002 -24.282 1.00 93.69 175 ILE A N 1
ATOM 1391 C CA . ILE A 1 175 ? 17.778 -1.532 -23.065 1.00 93.69 175 ILE A CA 1
ATOM 1392 C C . ILE A 1 175 ? 17.437 -0.654 -21.861 1.00 93.69 175 ILE A C 1
ATOM 1394 O O . ILE A 1 175 ? 16.970 -1.163 -20.846 1.00 93.69 175 ILE A O 1
ATOM 1398 N N . TYR A 1 176 ? 17.579 0.667 -21.984 1.00 93.19 176 TYR A N 1
ATOM 1399 C CA . TYR A 1 176 ? 17.184 1.599 -20.930 1.00 93.19 176 TYR A CA 1
ATOM 1400 C C . TYR A 1 176 ? 15.714 1.415 -20.529 1.00 93.19 176 TYR A C 1
ATOM 1402 O O . TYR A 1 176 ? 15.418 1.254 -19.34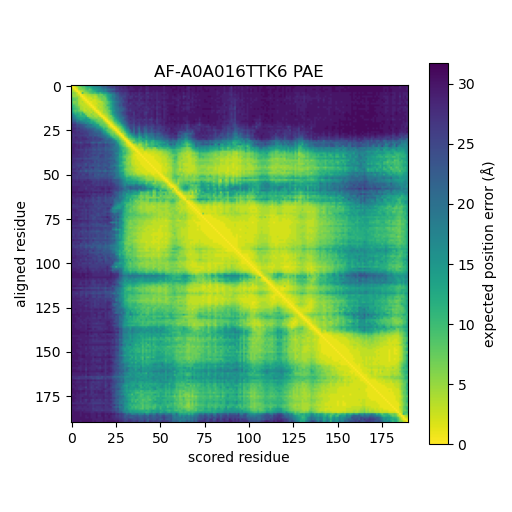3 1.00 93.19 176 TYR A O 1
ATOM 1410 N N . ARG A 1 177 ? 14.798 1.386 -21.509 1.00 93.50 177 ARG A N 1
ATOM 1411 C CA . ARG A 1 177 ? 13.354 1.223 -21.269 1.00 93.50 177 ARG A CA 1
ATOM 1412 C C . ARG A 1 177 ? 12.999 -0.115 -20.619 1.00 93.50 177 ARG A C 1
ATOM 1414 O O . ARG A 1 177 ? 12.037 -0.149 -19.863 1.00 93.50 177 ARG A O 1
ATOM 1421 N N . ALA A 1 178 ? 13.746 -1.177 -20.910 1.00 92.38 178 ALA A N 1
ATOM 1422 C CA . ALA A 1 178 ? 13.483 -2.519 -20.397 1.00 92.38 178 ALA A CA 1
ATOM 1423 C C . ALA A 1 178 ? 14.156 -2.808 -19.044 1.00 92.38 178 ALA A C 1
ATOM 1425 O O . ALA A 1 178 ? 13.623 -3.582 -18.259 1.00 92.38 178 ALA A O 1
ATOM 1426 N N . VAL A 1 179 ? 15.321 -2.213 -18.762 1.00 92.00 179 VAL A N 1
ATOM 1427 C CA . VAL A 1 179 ? 16.166 -2.608 -17.617 1.00 92.00 179 VAL A CA 1
ATOM 1428 C C . VAL A 1 179 ? 16.233 -1.535 -16.535 1.00 92.00 179 VAL A C 1
ATOM 1430 O O . VAL A 1 179 ? 16.152 -1.846 -15.348 1.00 92.00 179 VAL A O 1
ATOM 1433 N N . VAL A 1 180 ? 16.404 -0.271 -16.925 1.00 91.38 180 VAL A N 1
ATOM 1434 C CA . VAL A 1 180 ? 16.680 0.827 -15.983 1.00 91.38 180 VAL A CA 1
ATOM 1435 C C . VAL A 1 180 ? 15.401 1.585 -15.646 1.00 91.38 180 VAL A C 1
ATOM 1437 O O . VAL A 1 180 ? 15.110 1.817 -14.474 1.00 91.38 180 VAL A O 1
ATOM 1440 N N . ARG A 1 181 ? 14.608 1.928 -16.669 1.00 90.50 181 ARG A N 1
ATOM 1441 C CA . ARG A 1 181 ? 13.362 2.688 -16.527 1.00 90.50 181 ARG A CA 1
ATOM 1442 C C . ARG A 1 181 ? 12.353 2.022 -15.580 1.00 90.50 181 ARG A C 1
ATOM 1444 O O . ARG A 1 181 ? 11.841 2.748 -14.734 1.00 90.50 181 ARG A O 1
ATOM 1451 N N . PRO A 1 182 ? 12.090 0.700 -15.630 1.00 88.19 182 PRO A N 1
ATOM 1452 C CA . PRO A 1 182 ? 11.116 0.090 -14.729 1.00 88.19 182 PRO A CA 1
ATOM 1453 C C . PRO A 1 182 ? 11.544 0.217 -13.267 1.00 88.19 182 PRO A C 1
ATOM 1455 O O . PRO A 1 182 ? 10.742 0.585 -12.427 1.00 88.19 182 PRO A O 1
ATOM 1458 N N . VAL A 1 183 ? 12.825 0.029 -12.941 1.00 87.81 183 VAL A N 1
ATOM 1459 C CA . VAL A 1 183 ? 13.313 0.151 -11.552 1.00 87.81 183 VAL A CA 1
ATOM 1460 C C . VAL A 1 183 ? 13.286 1.597 -11.053 1.00 87.81 183 VAL A C 1
ATOM 1462 O O . VAL A 1 183 ? 13.042 1.840 -9.875 1.00 87.81 183 VAL A O 1
ATOM 1465 N N . ALA A 1 184 ? 13.500 2.565 -11.944 1.00 85.88 184 ALA A N 1
ATOM 1466 C CA . ALA A 1 184 ? 13.388 3.978 -11.600 1.00 85.88 184 ALA A CA 1
ATOM 1467 C C . ALA A 1 184 ? 11.930 4.430 -11.383 1.00 85.88 184 ALA A C 1
ATOM 1469 O O . ALA A 1 184 ? 11.703 5.348 -10.599 1.00 85.88 184 ALA A O 1
ATOM 1470 N N . LEU A 1 185 ? 10.963 3.807 -12.075 1.00 79.94 185 LEU A N 1
ATOM 1471 C CA . LEU A 1 185 ? 9.570 4.273 -12.151 1.00 79.94 185 LEU A CA 1
ATOM 1472 C C . LEU A 1 185 ? 8.529 3.368 -11.467 1.00 79.94 185 LEU A C 1
ATOM 1474 O O . LEU A 1 185 ? 7.395 3.803 -11.312 1.00 79.94 185 LEU A O 1
ATOM 1478 N N . SER A 1 186 ? 8.884 2.158 -11.026 1.00 63.03 186 SER A N 1
ATOM 1479 C CA . SER A 1 186 ? 7.969 1.101 -10.522 1.00 63.03 186 SER A CA 1
ATOM 1480 C C . SER A 1 186 ? 7.247 1.385 -9.195 1.00 63.03 186 SER A C 1
ATOM 1482 O O . SER A 1 186 ? 6.755 0.471 -8.551 1.00 63.03 186 SER A O 1
ATOM 1484 N N . GLY A 1 187 ? 7.114 2.645 -8.799 1.00 54.53 187 GLY A N 1
ATOM 1485 C CA . GLY A 1 187 ? 6.088 3.044 -7.834 1.00 54.53 187 GLY A CA 1
ATOM 1486 C C . GLY A 1 187 ? 5.568 4.451 -8.096 1.00 54.53 187 GLY A C 1
ATOM 1487 O O . GLY A 1 187 ? 5.379 5.217 -7.159 1.00 54.53 187 GLY A O 1
ATOM 1488 N N . ALA A 1 188 ? 5.475 4.813 -9.375 1.00 44.19 188 ALA A N 1
ATOM 1489 C CA . ALA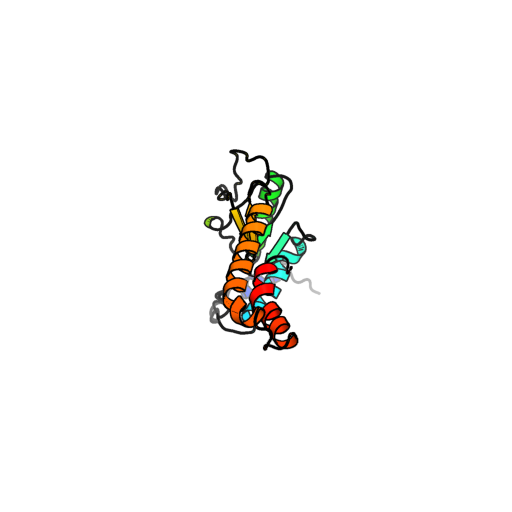 A 1 188 ? 4.668 5.910 -9.908 1.00 44.19 188 ALA A CA 1
ATOM 1490 C C . ALA A 1 188 ? 3.644 5.381 -10.936 1.00 44.19 188 ALA A C 1
ATOM 1492 O O . ALA A 1 188 ? 3.014 6.157 -11.651 1.00 44.19 188 ALA A O 1
ATOM 1493 N N . GLU A 1 189 ? 3.533 4.056 -11.059 1.00 34.38 189 GLU A N 1
ATOM 1494 C CA . GLU A 1 189 ? 2.533 3.396 -11.885 1.00 34.38 189 GLU A CA 1
ATOM 1495 C C . GLU A 1 189 ? 1.407 2.956 -10.938 1.00 34.38 189 GLU A C 1
ATOM 1497 O O . GLU A 1 189 ? 1.605 2.027 -10.157 1.00 34.38 189 GLU A O 1
ATOM 1502 N N . CYS A 1 190 ? 0.284 3.684 -11.038 1.00 36.91 190 CYS A N 1
ATOM 1503 C C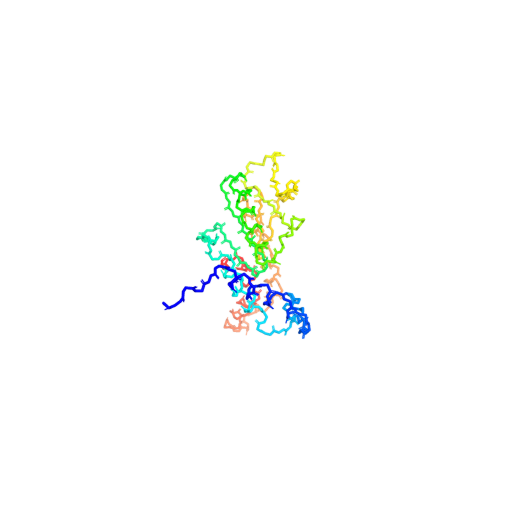A . CYS A 1 190 ? -0.979 3.626 -10.280 1.00 36.91 190 CYS A CA 1
ATOM 1504 C C . CYS A 1 190 ? -1.073 4.540 -9.049 1.00 36.91 190 CYS A C 1
ATOM 1506 O O . CYS A 1 190 ? -0.500 4.218 -7.990 1.00 36.91 190 CYS A O 1
#

Secondary structure (DSSP, 8-state):
--PPPHHHHHHHHHHHHSS-SSS------S---TT-SSHHHHHHHHHHHHHTTT--STTSEEEETTEEEE--SSHHHHHHHHHHHHHHHHHTT----GGG--B---SS--S---EETTEEPPBPSEEEETTEEEETT--HHHHHHHHHHHHHHHHHHHHHHHT-TTS-HHHHHHHIIIIIHHHHHTTS--

Sequence (190 aa):
MGAASLQECHELSQKRRRNISRQPCLMFTWEVHQGSALSPFLFILCMDAVSGDLQSKPPWKLLHADDVVVAASTREELQKEVQAWKDRLERYGMKLNIKKTEYLECGGQTPETIYIDNEELPKAFVFKDLGSRILADGNTMVEAKCRANAAWSKWRQVTSVMCDEKVPLKLQSKIYRAVVRPVALSGAEC

Mean predicted aligned error: 13.9 Å